Protein AF-0000000075268895 (afdb_homodimer)

Radius of gyration: 18.21 Å; Cα contacts (8 Å, |Δi|>4): 602; chains: 2; bounding box: 39×78×35 Å

Foldseek 3Di:
DPPVVFDKWKFADPVRQKIKIFTHAFPDWDFAQDPVQCVLVVHRTFTKTKHFLVRMDMDHPPPQKDWDWACLVRDPVSFIKIWIAGNPPGHTAWIAGCVVPRRMIIGRCVRIQPPPHPD/DPPVVFDKWKFADPVRQKIKIFGHAFPDWDFAQDPVQCVLVVHRTFTKTKHFLVRMDMDHPPPQKDWDWACLVRDPVSFIKIWIAGNVPGHTAWIAGCVVPRRMIIGRCVRIQPPPHPD

Sequence (238 aa):
MASNTTTQYHGACICKSIHITLQGEPVKAVACHCLDCQKSAGGPYQTCAMYETKNLTVDDPSNNLKKYVFPKESALSGYEKHKFFCGVCGTHLYNQPMKHNGEKSVIKTGFLDSADGPGMASNTTTQYHGACICKSIHITLQGEPVKAVACHCLDCQKSAGGPYQTCAMYETKNLTVDDPSNNLKKYVFPKESALSGYEKHKFFCGVCGTHLYNQPMKHNGEKSVIKTGFLDSADGPG

pLDDT: mean 87.11, std 15.82, range [27.47, 98.5]

Secondary structure (DSSP, 8-state):
-------EEEEE-TTSS-EEEEES--SEEEEE-SHHHHHHHTSS-EEEEEEEGGGEEEE-TT--EEEEEE-TTT-TTSS-EEEEEETTT--EEEEEEGGGTT-EEEEEGGGB--TTS--/-------EEEEE-TTSS-EEEEES--SEEEEE-SHHHHHHHTSS-EEEEEEEGGGEEEE-TT--EEEEEE-TTT-TTSS-EEEEEETTT--EEEEEEGGGTT-EEEEEGGGB--TTS--

Structure (mmCIF, N/CA/C/O backbone):
data_AF-0000000075268895-model_v1
#
loop_
_entity.id
_entity.type
_entity.pdbx_description
1 polymer 'CENP-V/GFA domain-containing protein'
#
loop_
_atom_site.group_PDB
_atom_site.id
_atom_site.type_symbol
_atom_site.label_atom_id
_atom_site.label_alt_id
_atom_site.label_comp_id
_atom_site.label_asym_id
_atom_site.label_entity_id
_atom_site.label_seq_id
_atom_site.pdbx_PDB_ins_code
_atom_site.Cartn_x
_atom_site.Cartn_y
_atom_site.Cartn_z
_atom_site.occupancy
_atom_site.B_iso_or_equiv
_atom_site.auth_seq_id
_atom_site.auth_comp_id
_atom_site.auth_asym_id
_atom_site.auth_atom_id
_atom_site.pdbx_PDB_model_num
ATOM 1 N N . MET A 1 1 ? -9.312 -42.562 -1.328 1 37.72 1 MET A N 1
ATOM 2 C CA . MET A 1 1 ? -8.773 -41.562 -2.236 1 37.72 1 MET A CA 1
ATOM 3 C C . MET A 1 1 ? -8.141 -40.406 -1.458 1 37.72 1 MET A C 1
ATOM 5 O O . MET A 1 1 ? -8.781 -39.844 -0.581 1 37.72 1 MET A O 1
ATOM 9 N N . ALA A 1 2 ? -6.965 -40.531 -0.936 1 41.91 2 ALA A N 1
ATOM 10 C CA . ALA A 1 2 ? -6.344 -39.469 -0.149 1 41.91 2 ALA A CA 1
ATOM 11 C C . ALA A 1 2 ? -6.656 -38.094 -0.735 1 41.91 2 ALA A C 1
ATOM 13 O O . ALA A 1 2 ? -6.426 -37.844 -1.922 1 41.91 2 ALA A O 1
ATOM 14 N N . SER A 1 3 ? -7.703 -37.406 -0.517 1 43.44 3 SER A N 1
ATOM 15 C CA . SER A 1 3 ? -8.031 -36.062 -0.953 1 43.44 3 SER A CA 1
ATOM 16 C C . SER A 1 3 ? -6.801 -35.156 -0.922 1 43.44 3 SER A C 1
ATOM 18 O O . SER A 1 3 ? -6.227 -34.906 0.142 1 43.44 3 SER A O 1
ATOM 20 N N . ASN A 1 4 ? -5.766 -35.344 -1.68 1 45.41 4 ASN A N 1
ATOM 21 C CA . ASN A 1 4 ? -4.523 -34.594 -1.801 1 45.41 4 ASN A CA 1
ATOM 22 C C . ASN A 1 4 ? -4.746 -33.094 -1.569 1 45.41 4 ASN A C 1
ATOM 24 O O . ASN A 1 4 ? -5.059 -32.375 -2.506 1 45.41 4 ASN A O 1
ATOM 28 N N . THR A 1 5 ? -5.531 -32.594 -0.531 1 55.84 5 THR A N 1
ATOM 29 C CA . THR A 1 5 ? -6.039 -31.297 -0.136 1 55.84 5 THR A CA 1
ATOM 30 C C . THR A 1 5 ? -4.938 -30.25 -0.199 1 55.84 5 THR A C 1
ATOM 32 O O . THR A 1 5 ? -4.074 -30.188 0.682 1 55.84 5 THR A O 1
ATOM 35 N N . THR A 1 6 ? -4.449 -29.953 -1.42 1 71.94 6 THR A N 1
ATOM 36 C CA . THR A 1 6 ? -3.404 -28.953 -1.544 1 71.94 6 THR A CA 1
ATOM 37 C C . THR A 1 6 ? -3.775 -27.688 -0.761 1 71.94 6 THR A C 1
ATOM 39 O O . THR A 1 6 ? -4.918 -27.234 -0.813 1 71.94 6 THR A O 1
ATOM 42 N N . THR A 1 7 ? -3.045 -27.359 0.287 1 85.81 7 THR A N 1
ATOM 43 C CA . THR A 1 7 ? -3.213 -26.172 1.122 1 85.81 7 THR A CA 1
ATOM 44 C C . THR A 1 7 ? -3.525 -24.953 0.266 1 85.81 7 THR A C 1
ATOM 46 O O . THR A 1 7 ? -2.922 -24.75 -0.79 1 85.81 7 THR A O 1
ATOM 49 N N . GLN A 1 8 ? -4.707 -24.391 0.507 1 91.12 8 GLN A N 1
ATOM 50 C CA . GLN A 1 8 ? -5.082 -23.156 -0.172 1 91.12 8 GLN A CA 1
ATOM 51 C C . GLN A 1 8 ? -5.086 -21.969 0.795 1 91.12 8 GLN A C 1
ATOM 53 O O . GLN A 1 8 ? -5.473 -22.125 1.956 1 91.12 8 GLN A O 1
ATOM 58 N N . TYR A 1 9 ? -4.59 -20.859 0.366 1 91.12 9 TYR A N 1
ATOM 59 C CA . TYR A 1 9 ? -4.664 -19.594 1.101 1 91.12 9 TYR A CA 1
ATOM 60 C C . TYR A 1 9 ? -5.539 -18.594 0.366 1 91.12 9 TYR A C 1
ATOM 62 O O . TYR A 1 9 ? -5.578 -18.578 -0.867 1 91.12 9 TYR A O 1
ATOM 70 N N . HIS A 1 10 ? -6.254 -17.859 1.154 1 93.5 10 HIS A N 1
ATOM 71 C CA . HIS A 1 10 ? -7.152 -16.844 0.604 1 93.5 10 HIS A CA 1
ATOM 72 C C . HIS A 1 10 ? -6.852 -15.469 1.187 1 93.5 10 HIS A C 1
ATOM 74 O O . HIS A 1 10 ? -6.402 -15.359 2.33 1 93.5 10 HIS A O 1
ATOM 80 N N . GLY A 1 11 ? -7.066 -14.516 0.347 1 92.25 11 GLY A N 1
ATOM 81 C CA . GLY A 1 11 ? -6.969 -13.133 0.783 1 92.25 11 GLY A CA 1
ATOM 82 C C . GLY A 1 11 ? -7.801 -12.18 -0.06 1 92.25 11 GLY A C 1
ATOM 83 O O . GLY A 1 11 ? -8.312 -12.562 -1.113 1 92.25 11 GLY A O 1
ATOM 84 N N . ALA A 1 12 ? -8.016 -11.008 0.495 1 92.62 12 ALA A N 1
ATOM 85 C CA . ALA A 1 12 ? -8.75 -9.961 -0.219 1 92.62 12 ALA A CA 1
ATOM 86 C C . ALA A 1 12 ? -8.188 -8.578 0.098 1 92.62 12 ALA A C 1
ATOM 88 O O . ALA A 1 12 ? -7.617 -8.367 1.171 1 92.62 12 ALA A O 1
ATOM 89 N N . CYS A 1 13 ? -8.367 -7.719 -0.935 1 93.31 13 CYS A N 1
ATOM 90 C CA . CYS A 1 13 ? -8.023 -6.332 -0.645 1 93.31 13 CYS A CA 1
ATOM 91 C C . CYS A 1 13 ? -8.953 -5.746 0.411 1 93.31 13 CYS A C 1
ATOM 93 O O . CYS A 1 13 ? -9.945 -6.371 0.785 1 93.31 13 CYS A O 1
ATOM 95 N N . ILE A 1 14 ? -8.688 -4.621 0.899 1 90.62 14 ILE A N 1
ATOM 96 C CA . ILE A 1 14 ? -9.391 -4.07 2.055 1 90.62 14 ILE A CA 1
ATOM 97 C C . ILE A 1 14 ? -10.836 -3.766 1.683 1 90.62 14 ILE A C 1
ATOM 99 O O . ILE A 1 14 ? -11.742 -3.898 2.514 1 90.62 14 ILE A O 1
ATOM 103 N N . CYS A 1 15 ? -11.094 -3.365 0.482 1 93.56 15 CYS A N 1
ATOM 104 C CA . CYS A 1 15 ? -12.469 -3.064 0.079 1 93.56 15 CYS A CA 1
ATOM 105 C C . CYS A 1 15 ? -13.195 -4.328 -0.352 1 93.56 15 CYS A C 1
ATOM 107 O O . CYS A 1 15 ? -14.398 -4.297 -0.615 1 93.56 15 CYS A O 1
ATOM 109 N N . LYS A 1 16 ? -12.438 -5.375 -0.501 1 93.81 16 LYS A N 1
ATOM 110 C CA . LYS A 1 16 ? -12.977 -6.707 -0.755 1 93.81 16 LYS A CA 1
ATOM 111 C C . LYS A 1 16 ? -13.5 -6.828 -2.184 1 93.81 16 LYS A C 1
ATOM 113 O O . LYS A 1 16 ? -14.266 -7.742 -2.494 1 93.81 16 LYS A O 1
ATOM 118 N N . SER A 1 17 ? -13.125 -5.938 -3.035 1 96.56 17 SER A N 1
ATOM 119 C CA . SER A 1 17 ? -13.562 -6.047 -4.426 1 96.56 17 SER A CA 1
ATOM 120 C C . SER A 1 17 ? -12.719 -7.062 -5.188 1 96.56 17 SER A C 1
ATOM 122 O O . SER A 1 17 ? -13.133 -7.555 -6.242 1 96.56 17 SER A O 1
ATOM 124 N N . ILE A 1 18 ? -11.523 -7.332 -4.75 1 96.69 18 ILE A N 1
ATOM 125 C CA . ILE A 1 18 ? -10.633 -8.297 -5.391 1 96.69 18 ILE A CA 1
ATOM 126 C C . ILE A 1 18 ? -10.25 -9.383 -4.391 1 96.69 18 ILE A C 1
ATOM 128 O O . ILE A 1 18 ? -9.914 -9.094 -3.242 1 96.69 18 ILE A O 1
ATOM 132 N N . HIS A 1 19 ? -10.32 -10.617 -4.809 1 96.44 19 HIS A N 1
ATOM 133 C CA . HIS A 1 19 ? -9.945 -11.773 -4.008 1 96.44 19 HIS A CA 1
ATOM 134 C C . HIS A 1 19 ? -8.836 -12.57 -4.68 1 96.44 19 HIS A C 1
ATOM 136 O O . HIS A 1 19 ? -8.828 -12.727 -5.906 1 96.44 19 HIS A O 1
ATOM 142 N N . ILE A 1 20 ? -7.953 -13.094 -3.877 1 96.12 20 ILE A N 1
ATOM 143 C CA . ILE A 1 20 ? -6.836 -13.906 -4.348 1 96.12 20 ILE A CA 1
ATOM 144 C C . ILE A 1 20 ? -6.895 -15.289 -3.703 1 96.12 20 ILE A C 1
ATOM 146 O O . ILE A 1 20 ? -7.16 -15.414 -2.506 1 96.12 20 ILE A O 1
ATOM 150 N N . THR A 1 21 ? -6.664 -16.234 -4.48 1 95.88 21 THR A N 1
ATOM 151 C CA . THR A 1 21 ? -6.504 -17.609 -4.012 1 95.88 21 THR A CA 1
ATOM 152 C C . THR A 1 21 ? -5.141 -18.156 -4.414 1 95.88 21 THR A C 1
ATOM 154 O O . THR A 1 21 ? -4.723 -18.016 -5.566 1 95.88 21 THR A O 1
ATOM 157 N N . LEU A 1 22 ? -4.422 -18.688 -3.439 1 94.88 22 LEU A N 1
ATOM 158 C CA . LEU A 1 22 ? -3.115 -19.297 -3.658 1 94.88 22 LEU A CA 1
ATOM 159 C C . LEU A 1 22 ? -3.17 -20.812 -3.416 1 94.88 22 LEU A C 1
ATOM 161 O O . LEU A 1 22 ? -3.658 -21.25 -2.375 1 94.88 22 LEU A O 1
ATOM 165 N N . GLN A 1 23 ? -2.637 -21.453 -4.426 1 94.62 23 GLN A N 1
ATOM 166 C CA . GLN A 1 23 ? -2.627 -22.906 -4.309 1 94.62 23 GLN A CA 1
ATOM 167 C C . GLN A 1 23 ? -1.244 -23.422 -3.912 1 94.62 23 GLN A C 1
ATOM 169 O O . GLN A 1 23 ? -0.242 -23.062 -4.535 1 94.62 23 GLN A O 1
ATOM 174 N N . GLY A 1 24 ? -1.217 -24.281 -2.889 1 91.81 24 GLY A N 1
ATOM 175 C CA . GLY A 1 24 ? 0.023 -24.922 -2.494 1 91.81 24 GLY A CA 1
ATOM 176 C C . GLY A 1 24 ? 0.942 -24.031 -1.695 1 91.81 24 GLY A C 1
ATOM 177 O O . GLY A 1 24 ? 0.512 -22.984 -1.186 1 91.81 24 GLY A O 1
ATOM 178 N N . GLU A 1 25 ? 2.221 -24.453 -1.487 1 90.62 25 GLU A N 1
ATOM 179 C CA . GLU A 1 25 ? 3.227 -23.719 -0.721 1 90.62 25 GLU A CA 1
ATOM 180 C C . GLU A 1 25 ? 4.023 -22.781 -1.616 1 90.62 25 GLU A C 1
ATOM 182 O O . GLU A 1 25 ? 4.184 -23.031 -2.812 1 90.62 25 GLU A O 1
ATOM 187 N N . PRO A 1 26 ? 4.414 -21.734 -0.972 1 92.75 26 PRO A N 1
ATOM 188 C CA . PRO A 1 26 ? 5.25 -20.828 -1.767 1 92.75 26 PRO A CA 1
ATOM 189 C C . PRO A 1 26 ? 6.602 -21.453 -2.131 1 92.75 26 PRO A C 1
ATOM 191 O O . PRO A 1 26 ? 7.066 -22.375 -1.458 1 92.75 26 PRO A O 1
ATOM 194 N N . VAL A 1 27 ? 7.133 -20.891 -3.225 1 91.75 27 VAL A N 1
ATOM 195 C CA . VAL A 1 27 ? 8.508 -21.203 -3.602 1 91.75 27 VAL A CA 1
ATOM 196 C C . VAL A 1 27 ? 9.461 -20.719 -2.521 1 91.75 27 VAL A C 1
ATOM 198 O O . VAL A 1 27 ? 10.422 -21.406 -2.174 1 91.75 27 VAL A O 1
ATOM 201 N N . LYS A 1 28 ? 9.172 -19.547 -2.055 1 91.5 28 LYS A N 1
ATOM 202 C CA . LYS A 1 28 ? 9.945 -18.938 -0.985 1 91.5 28 LYS A CA 1
ATOM 203 C C . LYS A 1 28 ? 9.141 -17.828 -0.294 1 91.5 28 LYS A C 1
ATOM 205 O O . LYS A 1 28 ? 8.211 -17.281 -0.876 1 91.5 28 LYS A O 1
ATOM 210 N N . ALA A 1 29 ? 9.523 -17.609 0.958 1 90.69 29 ALA A N 1
ATOM 211 C CA . ALA A 1 29 ? 8.992 -16.484 1.734 1 90.69 29 ALA A CA 1
ATOM 212 C C . ALA A 1 29 ? 10.102 -15.555 2.191 1 90.69 29 ALA A C 1
ATOM 214 O O . ALA A 1 29 ? 11.18 -16 2.596 1 90.69 29 ALA A O 1
ATOM 215 N N . VAL A 1 30 ? 9.844 -14.266 2.047 1 89.12 30 VAL A N 1
ATOM 216 C CA . VAL A 1 30 ? 10.898 -13.305 2.352 1 89.12 30 VAL A CA 1
ATOM 217 C C . VAL A 1 30 ? 10.297 -12.07 3.023 1 89.12 30 VAL A C 1
ATOM 219 O O . VAL A 1 30 ? 9.148 -11.711 2.76 1 89.12 30 VAL A O 1
ATOM 222 N N . ALA A 1 31 ? 11.055 -11.453 3.961 1 89 31 ALA A N 1
ATOM 223 C CA . ALA A 1 31 ? 10.836 -10.062 4.359 1 89 31 ALA A CA 1
ATOM 224 C C . ALA A 1 31 ? 11.656 -9.109 3.488 1 89 31 ALA A C 1
ATOM 226 O O . ALA A 1 31 ? 12.875 -9.008 3.646 1 89 31 ALA A O 1
ATOM 227 N N . CYS A 1 32 ? 11 -8.523 2.568 1 86.75 32 CYS A N 1
ATOM 228 C CA . CYS A 1 32 ? 11.711 -7.711 1.583 1 86.75 32 CYS A CA 1
ATOM 229 C C . CYS A 1 32 ? 11.922 -6.289 2.096 1 86.75 32 CYS A C 1
ATOM 231 O O . CYS A 1 32 ? 10.961 -5.602 2.441 1 86.75 32 CYS A O 1
ATOM 233 N N . HIS A 1 33 ? 13.125 -5.746 2.092 1 85.44 33 HIS A N 1
ATOM 234 C CA . HIS A 1 33 ? 13.461 -4.461 2.697 1 85.44 33 HIS A CA 1
ATOM 235 C C . HIS A 1 33 ? 13.875 -3.443 1.64 1 85.44 33 HIS A C 1
ATOM 237 O O . HIS A 1 33 ? 14.383 -2.369 1.971 1 85.44 33 HIS A O 1
ATOM 243 N N . CYS A 1 34 ? 13.688 -3.797 0.425 1 83.06 34 CYS A N 1
ATOM 244 C CA . CYS A 1 34 ? 14.094 -2.838 -0.594 1 83.06 34 CYS A CA 1
ATOM 245 C C . CYS A 1 34 ? 13.242 -1.576 -0.529 1 83.06 34 CYS A C 1
ATOM 247 O O . CYS A 1 34 ? 12.18 -1.573 0.088 1 83.06 34 CYS A O 1
ATOM 249 N N . LEU A 1 35 ? 13.648 -0.49 -1.155 1 77.75 35 LEU A N 1
ATOM 250 C CA . LEU A 1 35 ? 13.008 0.819 -1.051 1 77.75 35 LEU A CA 1
ATOM 251 C C . LEU A 1 35 ? 11.586 0.776 -1.595 1 77.75 35 LEU A C 1
ATOM 253 O O . LEU A 1 35 ? 10.672 1.372 -1.012 1 77.75 35 LEU A O 1
ATOM 257 N N . ASP A 1 36 ? 11.359 0.176 -2.668 1 80.69 36 ASP A N 1
ATOM 258 C CA . ASP A 1 36 ? 10.023 0.173 -3.248 1 80.69 36 ASP A CA 1
ATOM 259 C C . ASP A 1 36 ? 9.039 -0.568 -2.348 1 80.69 36 ASP A C 1
ATOM 261 O O . ASP A 1 36 ? 7.875 -0.171 -2.23 1 80.69 36 ASP A O 1
ATOM 265 N N . CYS A 1 37 ? 9.492 -1.673 -1.7 1 85.94 37 CYS A N 1
ATOM 266 C CA . CYS A 1 37 ? 8.633 -2.377 -0.757 1 85.94 37 CYS A CA 1
ATOM 267 C C . CYS A 1 37 ? 8.359 -1.521 0.472 1 85.94 37 CYS A C 1
ATOM 269 O O . CYS A 1 37 ? 7.246 -1.536 1.008 1 85.94 37 CYS A O 1
ATOM 271 N N . GLN A 1 38 ? 9.359 -0.805 0.9 1 83.69 38 GLN A N 1
ATOM 272 C CA . GLN A 1 38 ? 9.148 0.095 2.029 1 83.69 38 GLN A CA 1
ATOM 273 C C . GLN A 1 38 ? 8.117 1.17 1.695 1 83.69 38 GLN A C 1
ATOM 275 O O . GLN A 1 38 ? 7.203 1.424 2.479 1 83.69 38 GLN A O 1
ATOM 280 N N . LYS A 1 39 ? 8.273 1.705 0.549 1 82.75 39 LYS A N 1
ATOM 281 C CA . LYS A 1 39 ? 7.367 2.77 0.133 1 82.75 39 LYS A CA 1
ATOM 282 C C . LYS A 1 39 ? 5.953 2.234 -0.071 1 82.75 39 LYS A C 1
ATOM 284 O O . LYS A 1 39 ? 4.977 2.869 0.339 1 82.75 39 LYS A O 1
ATOM 289 N N . SER A 1 40 ? 5.852 1.084 -0.65 1 84.81 40 SER A N 1
ATOM 290 C CA . SER A 1 40 ? 4.543 0.49 -0.898 1 84.81 40 SER A CA 1
ATOM 291 C C . SER A 1 40 ? 3.873 0.064 0.404 1 84.81 40 SER A C 1
ATOM 293 O O . SER A 1 40 ? 2.65 0.159 0.54 1 84.81 40 SER A O 1
ATOM 295 N N . ALA A 1 41 ? 4.652 -0.373 1.316 1 82.62 41 ALA A N 1
ATOM 296 C CA . ALA A 1 41 ? 4.133 -0.894 2.578 1 82.62 41 ALA A CA 1
ATOM 297 C C . ALA A 1 41 ? 3.805 0.24 3.547 1 82.62 41 ALA A C 1
ATOM 299 O O . ALA A 1 41 ? 2.975 0.079 4.445 1 82.62 41 ALA A O 1
ATOM 300 N N . GLY A 1 42 ? 4.441 1.369 3.342 1 84.44 42 GLY A N 1
ATOM 301 C CA . GLY A 1 42 ? 4.406 2.369 4.395 1 84.44 42 GLY A CA 1
ATOM 302 C C . GLY A 1 42 ? 5.098 1.917 5.668 1 84.44 42 GLY A C 1
ATOM 303 O O . GLY A 1 42 ? 4.645 2.236 6.77 1 84.44 42 GLY A O 1
ATOM 304 N N . GLY A 1 43 ? 6.105 1.141 5.582 1 83.81 43 GLY A N 1
ATOM 305 C CA . GLY A 1 43 ? 6.828 0.546 6.695 1 83.81 43 GLY A CA 1
ATOM 306 C C . GLY A 1 43 ? 8.211 0.055 6.316 1 83.81 43 GLY A C 1
ATOM 307 O O . GLY A 1 43 ? 8.672 0.293 5.199 1 83.81 43 GLY A O 1
ATOM 308 N N . PRO A 1 44 ? 8.852 -0.594 7.301 1 82.38 44 PRO A N 1
ATOM 309 C CA . PRO A 1 44 ? 10.266 -0.934 7.094 1 82.38 44 PRO A CA 1
ATOM 310 C C . PRO A 1 44 ? 10.453 -2.082 6.105 1 82.38 44 PRO A C 1
ATOM 312 O O . PRO A 1 44 ? 11.555 -2.283 5.59 1 82.38 44 PRO A O 1
ATOM 315 N N . TYR A 1 45 ? 9.469 -2.863 5.91 1 85.12 45 TYR A N 1
ATOM 316 C CA . TYR A 1 45 ? 9.562 -3.982 4.98 1 85.12 45 TYR A CA 1
ATOM 317 C C . TYR A 1 45 ? 8.188 -4.539 4.656 1 85.12 45 TYR A C 1
ATOM 319 O O . TYR A 1 45 ? 7.188 -4.129 5.254 1 85.12 45 TYR A O 1
ATOM 327 N N . GLN A 1 46 ? 8.094 -5.336 3.662 1 88.5 46 GLN A N 1
ATOM 328 C CA . GLN A 1 46 ? 6.914 -6.137 3.35 1 88.5 46 GLN A CA 1
ATOM 329 C C . GLN A 1 46 ? 7.195 -7.625 3.543 1 88.5 46 GLN A C 1
ATOM 331 O O . GLN A 1 46 ? 8.328 -8.07 3.377 1 88.5 46 GLN A O 1
ATOM 336 N N . THR A 1 47 ? 6.199 -8.312 3.992 1 90 47 THR A N 1
ATOM 337 C CA . THR A 1 47 ? 6.266 -9.773 3.998 1 90 47 THR A CA 1
ATOM 338 C C . THR A 1 47 ? 5.715 -10.344 2.695 1 90 47 THR A C 1
ATOM 340 O O . THR A 1 47 ? 4.578 -10.055 2.316 1 90 47 THR A O 1
ATOM 343 N N . CYS A 1 48 ? 6.539 -11.133 2.062 1 92.5 48 CYS A N 1
ATOM 344 C CA . CYS A 1 48 ? 6.203 -11.594 0.723 1 92.5 48 CYS A CA 1
ATOM 345 C C . CYS A 1 48 ? 6.387 -13.102 0.603 1 92.5 48 CYS A C 1
ATOM 347 O O . CYS A 1 48 ? 7.215 -13.688 1.303 1 92.5 48 CYS A O 1
ATOM 349 N N . ALA A 1 49 ? 5.625 -13.695 -0.217 1 93.75 49 ALA A N 1
ATOM 350 C CA . ALA A 1 49 ? 5.75 -15.102 -0.598 1 93.75 49 ALA A CA 1
ATOM 351 C C . ALA A 1 49 ? 5.73 -15.266 -2.115 1 93.75 49 ALA A C 1
ATOM 353 O O . ALA A 1 49 ? 4.855 -14.719 -2.793 1 93.75 49 ALA A O 1
ATOM 354 N N . MET A 1 50 ? 6.691 -15.977 -2.609 1 95.25 50 MET A N 1
ATOM 355 C CA . MET A 1 50 ? 6.773 -16.188 -4.051 1 95.25 50 MET A CA 1
ATOM 356 C C . MET A 1 50 ? 6.059 -17.469 -4.457 1 95.25 50 MET A C 1
ATOM 358 O O . MET A 1 50 ? 6.277 -18.531 -3.852 1 95.25 50 MET A O 1
ATOM 362 N N . TYR A 1 51 ? 5.219 -17.359 -5.41 1 96.31 51 TYR A N 1
ATOM 363 C CA . TYR A 1 51 ? 4.492 -18.484 -5.988 1 96.31 51 TYR A CA 1
ATOM 364 C C . TYR A 1 51 ? 4.77 -18.594 -7.48 1 96.31 51 TYR A C 1
ATOM 366 O O . TYR A 1 51 ? 5.152 -17.625 -8.125 1 96.31 51 TYR A O 1
ATOM 374 N N . GLU A 1 52 ? 4.637 -19.844 -7.953 1 97.12 52 GLU A N 1
ATOM 375 C CA . GLU A 1 52 ? 4.402 -19.938 -9.391 1 97.12 52 GLU A CA 1
ATOM 376 C C . GLU A 1 52 ? 3.113 -19.219 -9.789 1 97.12 52 GLU A C 1
ATOM 378 O O . GLU A 1 52 ? 2.074 -19.391 -9.148 1 97.12 52 GLU A O 1
ATOM 383 N N . THR A 1 53 ? 3.23 -18.375 -10.836 1 97.62 53 THR A N 1
ATOM 384 C CA . THR A 1 53 ? 2.078 -17.562 -11.234 1 97.62 53 THR A CA 1
ATOM 385 C C . THR A 1 53 ? 0.871 -18.453 -11.516 1 97.62 53 THR A C 1
ATOM 387 O O . THR A 1 53 ? -0.268 -18.078 -11.242 1 97.62 53 THR A O 1
ATOM 390 N N . LYS A 1 54 ? 1.062 -19.609 -12 1 97.06 54 LYS A N 1
ATOM 391 C CA . LYS A 1 54 ? -0.023 -20.547 -12.312 1 97.06 54 LYS A CA 1
ATOM 392 C C . LYS A 1 54 ? -0.786 -20.938 -11.055 1 97.06 54 LYS A C 1
ATOM 394 O O . LYS A 1 54 ? -1.895 -21.469 -11.133 1 97.06 54 LYS A O 1
ATOM 399 N N . ASN A 1 55 ? -0.194 -20.781 -9.867 1 96.44 55 ASN A N 1
ATOM 400 C CA . ASN A 1 55 ? -0.81 -21.172 -8.602 1 96.44 55 ASN A CA 1
ATOM 401 C C . ASN A 1 55 ? -1.559 -20 -7.965 1 96.44 55 ASN A C 1
ATOM 403 O O . ASN A 1 55 ? -2.055 -20.109 -6.844 1 96.44 55 ASN A O 1
ATOM 407 N N . LEU A 1 56 ? -1.616 -18.891 -8.633 1 96.62 56 LEU A N 1
ATOM 408 C CA . LEU A 1 56 ? -2.338 -17.703 -8.195 1 96.62 56 LEU A CA 1
ATOM 409 C C . LEU A 1 56 ? -3.604 -17.5 -9.023 1 96.62 56 LEU A C 1
ATOM 411 O O . LEU A 1 56 ? -3.551 -17.5 -10.258 1 96.62 56 LEU A O 1
ATOM 415 N N . THR A 1 57 ? -4.711 -17.359 -8.352 1 97.31 57 THR A N 1
ATOM 416 C CA . THR A 1 57 ? -5.965 -17 -9 1 97.31 57 THR A CA 1
ATOM 417 C C . THR A 1 57 ? -6.48 -15.664 -8.453 1 97.31 57 THR A C 1
ATOM 419 O O . THR A 1 57 ? -6.559 -15.477 -7.238 1 97.31 57 THR A O 1
ATOM 422 N N . VAL A 1 58 ? -6.789 -14.812 -9.367 1 97.62 58 VAL A N 1
ATOM 423 C CA . VAL A 1 58 ? -7.344 -13.508 -9.016 1 97.62 58 VAL A CA 1
ATOM 424 C C . VAL A 1 58 ? -8.82 -13.453 -9.398 1 97.62 58 VAL A C 1
ATOM 426 O O . VAL A 1 58 ? -9.18 -13.703 -10.547 1 97.62 58 VAL A O 1
ATOM 429 N N . ASP A 1 59 ? -9.672 -13.266 -8.43 1 98 59 ASP A N 1
ATOM 430 C CA . ASP A 1 59 ? -11.094 -13.016 -8.641 1 98 59 ASP A CA 1
ATOM 431 C C . ASP A 1 59 ? -11.406 -11.523 -8.562 1 98 59 ASP A C 1
ATOM 433 O O . ASP A 1 59 ? -11.414 -10.945 -7.477 1 98 59 ASP A O 1
ATOM 437 N N . ASP A 1 60 ? -11.641 -10.938 -9.656 1 98.19 60 ASP A N 1
ATOM 438 C CA . ASP A 1 60 ? -11.891 -9.508 -9.805 1 98.19 60 ASP A CA 1
ATOM 439 C C . ASP A 1 60 ? -13.078 -9.25 -10.727 1 98.19 60 ASP A C 1
ATOM 441 O O . ASP A 1 60 ? -12.906 -8.734 -11.836 1 98.19 60 ASP A O 1
ATOM 445 N N . PRO A 1 61 ? -14.227 -9.469 -10.242 1 98 61 PRO A N 1
ATOM 446 C CA . PRO A 1 61 ? -15.406 -9.398 -11.102 1 98 61 PRO A CA 1
ATOM 447 C C . PRO A 1 61 ? -15.664 -7.992 -11.641 1 98 61 PRO A C 1
ATOM 449 O O . PRO A 1 61 ? -16.281 -7.832 -12.695 1 98 61 PRO A O 1
ATOM 452 N N . SER A 1 62 ? -15.234 -6.973 -11.023 1 97.81 62 SER A N 1
ATOM 453 C CA . SER A 1 62 ? -15.516 -5.598 -11.414 1 97.81 62 SER A CA 1
ATOM 454 C C . SER A 1 62 ? -14.328 -4.973 -12.141 1 97.81 62 SER A C 1
ATOM 456 O O . SER A 1 62 ? -14.312 -3.771 -12.406 1 97.81 62 SER A O 1
ATOM 458 N N . ASN A 1 63 ? -13.266 -5.691 -12.391 1 98.12 63 ASN A N 1
ATOM 459 C CA . ASN A 1 63 ? -12.086 -5.238 -13.117 1 98.12 63 ASN A CA 1
ATOM 460 C C . ASN A 1 63 ? -11.43 -4.039 -12.438 1 98.12 63 ASN A C 1
ATOM 462 O O . ASN A 1 63 ? -11.156 -3.025 -13.086 1 98.12 63 ASN A O 1
ATOM 466 N N . ASN A 1 64 ? -11.219 -4.105 -11.203 1 98.38 64 ASN A N 1
ATOM 467 C CA . ASN A 1 64 ? -10.633 -3.029 -10.414 1 98.38 64 ASN A CA 1
ATOM 468 C C . ASN A 1 64 ? -9.117 -3.166 -10.305 1 98.38 64 ASN A C 1
ATOM 470 O O . ASN A 1 64 ? -8.438 -2.256 -9.828 1 98.38 64 ASN A O 1
ATOM 474 N N . LEU A 1 65 ? -8.586 -4.285 -10.742 1 98.5 65 LEU A N 1
ATOM 475 C CA . LEU A 1 65 ? -7.145 -4.52 -10.664 1 98.5 65 LEU A CA 1
ATOM 476 C C . LEU A 1 65 ? -6.391 -3.578 -11.594 1 98.5 65 LEU A C 1
ATOM 478 O O . LEU A 1 65 ? -6.719 -3.471 -12.773 1 98.5 65 LEU A O 1
ATOM 482 N N . LYS A 1 66 ? -5.434 -2.883 -11.055 1 98.38 66 LYS A N 1
ATOM 483 C CA . LYS A 1 66 ? -4.57 -1.989 -11.828 1 98.38 66 LYS A CA 1
ATOM 484 C C . LYS A 1 66 ? -3.127 -2.482 -11.828 1 98.38 66 LYS A C 1
ATOM 486 O O . LYS A 1 66 ? -2.719 -3.219 -10.922 1 98.38 66 LYS A O 1
ATOM 491 N N . LYS A 1 67 ? -2.438 -2.092 -12.828 1 98.12 67 LYS A N 1
ATOM 492 C CA . LYS A 1 67 ? -1.034 -2.461 -12.992 1 98.12 67 LYS A CA 1
ATOM 493 C C . LYS A 1 67 ? -0.144 -1.224 -13.062 1 98.12 67 LYS A C 1
ATOM 495 O O . LYS A 1 67 ? -0.466 -0.258 -13.758 1 98.12 67 LYS A O 1
ATOM 500 N N . TYR A 1 68 ? 0.856 -1.235 -12.32 1 96.88 68 TYR A N 1
ATOM 501 C CA . TYR A 1 68 ? 1.95 -0.276 -12.43 1 96.88 68 TYR A CA 1
ATOM 502 C C . TYR A 1 68 ? 3.25 -0.972 -12.812 1 96.88 68 TYR A C 1
ATOM 504 O O . TYR A 1 68 ? 3.625 -1.98 -12.211 1 96.88 68 TYR A O 1
ATOM 512 N N . VAL A 1 69 ? 3.861 -0.416 -13.781 1 96.75 69 VAL A N 1
ATOM 513 C CA . VAL A 1 69 ? 5.141 -0.969 -14.219 1 96.75 69 VAL A CA 1
ATOM 514 C C . VAL A 1 69 ? 6.285 -0.216 -13.539 1 96.75 69 VAL A C 1
ATOM 516 O O . VAL A 1 69 ? 6.547 0.946 -13.859 1 96.75 69 VAL A O 1
ATOM 519 N N . PHE A 1 70 ? 6.922 -0.838 -12.602 1 93.44 70 PHE A N 1
ATOM 520 C CA . PHE A 1 70 ? 8.148 -0.32 -12.016 1 93.44 70 PHE A CA 1
ATOM 521 C C . PHE A 1 70 ? 9.328 -0.497 -12.961 1 93.44 70 PHE A C 1
ATOM 523 O O . PHE A 1 70 ? 9.719 -1.624 -13.273 1 93.44 70 PHE A O 1
ATOM 530 N N . PRO A 1 71 ? 9.906 0.562 -13.352 1 93.25 71 PRO A N 1
ATOM 531 C CA . PRO A 1 71 ? 10.844 0.488 -14.477 1 93.25 71 PRO A CA 1
ATOM 532 C C . PRO A 1 71 ? 12.148 -0.206 -14.102 1 93.25 71 PRO A C 1
ATOM 534 O O . PRO A 1 71 ? 12.578 -0.142 -12.945 1 93.25 71 PRO A O 1
ATOM 537 N N . LYS A 1 72 ? 12.742 -0.791 -15.102 1 91.88 72 LYS A N 1
ATOM 538 C CA . LYS A 1 72 ? 13.969 -1.564 -14.922 1 91.88 72 LYS A CA 1
ATOM 539 C C . LYS A 1 72 ? 15.078 -0.702 -14.336 1 91.88 72 LYS A C 1
ATOM 541 O O . LYS A 1 72 ? 15.914 -1.188 -13.562 1 91.88 72 LYS A O 1
ATOM 546 N N . GLU A 1 73 ? 15.125 0.565 -14.695 1 90.75 73 GLU A N 1
ATOM 547 C CA . GLU A 1 73 ? 16.172 1.464 -14.234 1 90.75 73 GLU A CA 1
ATOM 548 C C . GLU A 1 73 ? 16.109 1.667 -12.727 1 90.75 73 GLU A C 1
ATOM 550 O O . GLU A 1 73 ? 17.109 1.983 -12.094 1 90.75 73 GLU A O 1
ATOM 555 N N . SER A 1 74 ? 14.938 1.507 -12.156 1 86.75 74 SER A N 1
ATOM 556 C CA . SER A 1 74 ? 14.734 1.729 -10.727 1 86.75 74 SER A CA 1
ATOM 557 C C . SER A 1 74 ? 14.789 0.418 -9.953 1 86.75 74 SER A C 1
ATOM 559 O O . SER A 1 74 ? 14.898 0.423 -8.727 1 86.75 74 SER A O 1
ATOM 561 N N . ALA A 1 75 ? 14.711 -0.696 -10.664 1 84.69 75 ALA A N 1
ATOM 562 C CA . ALA A 1 75 ? 14.688 -2.01 -10.023 1 84.69 75 ALA A CA 1
ATOM 563 C C . ALA A 1 75 ? 16.094 -2.545 -9.805 1 84.69 75 ALA A C 1
ATOM 565 O O . ALA A 1 75 ? 16.906 -2.559 -10.734 1 84.69 75 ALA A O 1
ATOM 566 N N . LEU A 1 76 ? 16.391 -3.062 -8.617 1 82.44 76 LEU A N 1
ATOM 567 C CA . LEU A 1 76 ? 17.703 -3.615 -8.289 1 82.44 76 LEU A CA 1
ATOM 568 C C . LEU A 1 76 ? 18.031 -4.809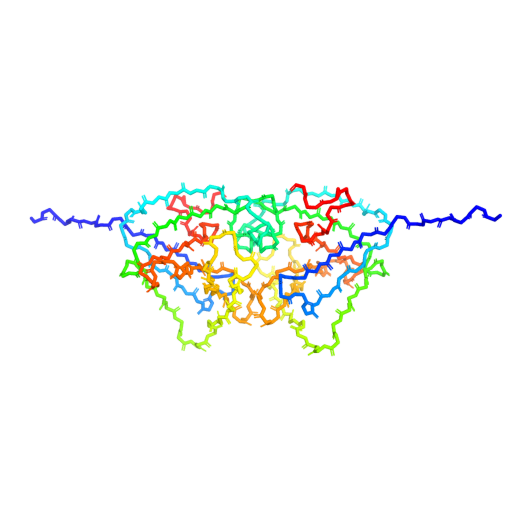 -9.18 1 82.44 76 LEU A C 1
ATOM 570 O O . LEU A 1 76 ? 19.188 -5.035 -9.531 1 82.44 76 LEU A O 1
ATOM 574 N N . SER A 1 77 ? 17.062 -5.512 -9.602 1 82.94 77 SER A N 1
ATOM 575 C CA . SER A 1 77 ? 17.234 -6.73 -10.383 1 82.94 77 SER A CA 1
ATOM 576 C C . SER A 1 77 ? 17.641 -6.414 -11.82 1 82.94 77 SER A C 1
ATOM 578 O O . SER A 1 77 ? 18.109 -7.293 -12.547 1 82.94 77 SER A O 1
ATOM 580 N N . GLY A 1 78 ? 17.406 -5.172 -12.219 1 90.44 78 GLY A N 1
ATOM 581 C CA . GLY A 1 78 ? 17.656 -4.805 -13.609 1 90.44 78 GLY A CA 1
ATOM 582 C C . GLY A 1 78 ? 16.516 -5.172 -14.539 1 90.44 78 GLY A C 1
ATOM 583 O O . GLY A 1 78 ? 16.625 -5.02 -15.758 1 90.44 78 GLY A O 1
ATOM 584 N N . TYR A 1 79 ? 15.484 -5.746 -14.055 1 93.5 79 TYR A N 1
ATOM 585 C CA . TYR A 1 79 ? 14.273 -6.059 -14.797 1 93.5 79 TYR A CA 1
ATOM 586 C C . TYR A 1 79 ? 13.078 -5.289 -14.242 1 93.5 79 TYR A C 1
ATOM 588 O O . TYR A 1 79 ? 13.031 -4.973 -13.055 1 93.5 79 TYR A O 1
ATOM 596 N N . GLU A 1 80 ? 12.133 -4.969 -15.164 1 94.62 80 GLU A N 1
ATOM 597 C CA . GLU A 1 80 ? 10.938 -4.293 -14.68 1 94.62 80 GLU A CA 1
ATOM 598 C C . GLU A 1 80 ? 10.109 -5.215 -13.781 1 94.62 80 GLU A C 1
ATOM 600 O O . GLU A 1 80 ? 10.242 -6.438 -13.844 1 94.62 80 GLU A O 1
ATOM 605 N N . LYS A 1 81 ? 9.367 -4.613 -12.961 1 93.75 81 LYS A N 1
ATOM 606 C CA . LYS A 1 81 ? 8.398 -5.289 -12.109 1 93.75 81 LYS A CA 1
ATOM 607 C C . LYS A 1 81 ? 6.98 -4.797 -12.383 1 93.75 81 LYS A C 1
ATOM 609 O O . LYS A 1 81 ? 6.75 -3.592 -12.5 1 93.75 81 LYS A O 1
ATOM 614 N N . HIS A 1 82 ? 6.141 -5.766 -12.703 1 96.75 82 HIS A N 1
ATOM 615 C CA . HIS A 1 82 ? 4.723 -5.422 -12.781 1 96.75 82 HIS A CA 1
ATOM 616 C C . HIS A 1 82 ? 4.062 -5.508 -11.406 1 96.75 82 HIS A C 1
ATOM 618 O O . HIS A 1 82 ? 4.059 -6.57 -10.781 1 96.75 82 HIS A O 1
ATOM 624 N N . LYS A 1 83 ? 3.596 -4.367 -10.969 1 95.69 83 LYS A N 1
ATOM 625 C CA . LYS A 1 83 ? 2.951 -4.289 -9.664 1 95.69 83 LYS A CA 1
ATOM 626 C C . LYS A 1 83 ? 1.436 -4.168 -9.805 1 95.69 83 LYS A C 1
ATOM 628 O O . LYS A 1 83 ? 0.941 -3.336 -10.57 1 95.69 83 LYS A O 1
ATOM 633 N N . PHE A 1 84 ? 0.74 -5.008 -9.102 1 97.06 84 PHE A N 1
ATOM 634 C CA . PHE A 1 84 ? -0.714 -5.055 -9.203 1 97.06 84 PHE A CA 1
ATOM 635 C C . PHE A 1 84 ? -1.362 -4.625 -7.891 1 97.06 84 PHE A C 1
ATOM 637 O O . PHE A 1 84 ? -0.977 -5.098 -6.82 1 97.06 84 PHE A O 1
ATOM 644 N N . PHE A 1 85 ? -2.289 -3.742 -7.992 1 96.5 85 PHE A N 1
ATOM 645 C CA . PHE A 1 85 ? -2.967 -3.201 -6.82 1 96.5 85 PHE A CA 1
ATOM 646 C C . PHE A 1 85 ? -4.434 -2.924 -7.121 1 96.5 85 PHE A C 1
ATOM 648 O O . PHE A 1 85 ? -4.832 -2.859 -8.289 1 96.5 85 PHE A O 1
ATOM 655 N N . CYS A 1 86 ? -5.266 -2.832 -6.129 1 97.62 86 CYS A N 1
ATOM 656 C CA . CYS A 1 86 ? -6.684 -2.523 -6.285 1 97.62 86 CYS A CA 1
ATOM 657 C C . CYS A 1 86 ? -6.887 -1.049 -6.617 1 97.62 86 CYS A C 1
ATOM 659 O O . CYS A 1 86 ? -6.477 -0.174 -5.852 1 97.62 86 CYS A O 1
ATOM 661 N N . GLY A 1 87 ? -7.516 -0.78 -7.688 1 98.12 87 GLY A N 1
ATOM 662 C CA . GLY A 1 87 ? -7.746 0.586 -8.133 1 98.12 87 GLY A CA 1
ATOM 663 C C . GLY A 1 87 ? -8.758 1.325 -7.277 1 98.12 87 GLY A C 1
ATOM 664 O O . GLY A 1 87 ? -8.867 2.551 -7.352 1 98.12 87 GLY A O 1
ATOM 665 N N . VAL A 1 88 ? -9.523 0.638 -6.453 1 97.56 88 VAL A N 1
ATOM 666 C CA . VAL A 1 88 ? -10.562 1.233 -5.621 1 97.56 88 VAL A CA 1
ATOM 667 C C . VAL A 1 88 ? -9.977 1.633 -4.27 1 97.56 88 VAL A C 1
ATOM 669 O O . VAL A 1 88 ? -10.258 2.723 -3.762 1 97.56 88 VAL A O 1
ATOM 672 N N . CYS A 1 89 ? -9.133 0.754 -3.711 1 95.88 89 CYS A N 1
ATOM 673 C CA . CYS A 1 89 ? -8.703 1.009 -2.34 1 95.88 89 CYS A CA 1
ATOM 674 C C . CYS A 1 89 ? -7.184 1.131 -2.258 1 95.88 89 CYS A C 1
ATOM 676 O O . CYS A 1 89 ? -6.637 1.443 -1.199 1 95.88 89 CYS A O 1
ATOM 678 N N . GLY A 1 90 ? -6.484 0.849 -3.262 1 95.12 90 GLY A N 1
ATOM 679 C CA . GLY A 1 90 ? -5.051 1.067 -3.307 1 95.12 90 GLY A CA 1
ATOM 680 C C . GLY A 1 90 ? -4.25 -0.107 -2.773 1 95.12 90 GLY A C 1
ATOM 681 O O . GLY A 1 90 ? -3.018 -0.098 -2.82 1 95.12 90 GLY A O 1
ATOM 682 N N . THR A 1 91 ? -4.867 -1.174 -2.227 1 94 91 THR A N 1
ATOM 683 C CA . THR A 1 91 ? -4.152 -2.301 -1.638 1 94 91 THR A CA 1
ATOM 684 C C . THR A 1 91 ? -3.227 -2.949 -2.664 1 94 91 THR A C 1
ATOM 686 O O . THR A 1 91 ? -3.656 -3.291 -3.768 1 94 91 THR A O 1
ATOM 689 N N . HIS A 1 92 ? -1.951 -3.035 -2.297 1 93.88 92 HIS A N 1
ATOM 690 C CA . HIS A 1 92 ? -1.009 -3.797 -3.109 1 93.88 92 HIS A CA 1
ATOM 691 C C . HIS A 1 92 ? -1.243 -5.297 -2.967 1 93.88 92 HIS A C 1
ATOM 693 O O . HIS A 1 92 ? -1.272 -5.82 -1.851 1 93.88 92 HIS A O 1
ATOM 699 N N . LEU A 1 93 ? -1.346 -5.945 -4.062 1 94.56 93 LEU A N 1
ATOM 700 C CA . LEU A 1 93 ? -1.726 -7.355 -3.992 1 94.56 93 LEU A CA 1
ATOM 701 C C . LEU A 1 93 ? -0.538 -8.258 -4.312 1 94.56 93 LEU A C 1
ATOM 703 O O . LEU A 1 93 ? -0.18 -9.125 -3.518 1 94.56 93 LEU A O 1
ATOM 707 N N . TYR A 1 94 ? 0.075 -8.086 -5.445 1 94.81 94 TYR A N 1
ATOM 708 C CA . TYR A 1 94 ? 1.224 -8.906 -5.816 1 94.81 94 TYR A CA 1
ATOM 709 C C . TYR A 1 94 ? 2.055 -8.219 -6.895 1 94.81 94 TYR A C 1
ATOM 711 O O . TYR A 1 94 ? 1.61 -7.242 -7.5 1 94.81 94 TYR A O 1
ATOM 719 N N . ASN A 1 95 ? 3.225 -8.711 -7 1 94.81 95 ASN A N 1
ATOM 720 C CA . ASN A 1 95 ? 4.137 -8.281 -8.055 1 94.81 95 ASN A CA 1
ATOM 721 C C . ASN A 1 95 ? 4.57 -9.461 -8.93 1 94.81 95 ASN A C 1
ATOM 723 O O . ASN A 1 95 ? 4.586 -10.602 -8.469 1 94.81 95 ASN A O 1
ATOM 727 N N . GLN A 1 96 ? 4.895 -9.109 -10.156 1 96.19 96 GLN A N 1
ATOM 728 C CA . GLN A 1 96 ? 5.539 -10.062 -11.047 1 96.19 96 GLN A CA 1
ATOM 729 C C . GLN A 1 96 ? 6.887 -9.539 -11.531 1 96.19 96 GLN A C 1
ATOM 731 O O . GLN A 1 96 ? 6.945 -8.641 -12.375 1 96.19 96 GLN A O 1
ATOM 736 N N . PRO A 1 97 ? 7.922 -10.102 -10.852 1 93.62 97 PRO A N 1
ATOM 737 C CA . PRO A 1 97 ? 9.242 -9.758 -11.391 1 93.62 97 PRO A CA 1
ATOM 738 C C . PRO A 1 97 ? 9.453 -10.289 -12.805 1 93.62 97 PRO A C 1
ATOM 740 O O . PRO A 1 97 ? 9.406 -11.5 -13.031 1 93.62 97 PRO A O 1
ATOM 743 N N . MET A 1 98 ? 9.773 -9.43 -13.688 1 95.69 98 MET A N 1
ATOM 744 C CA . MET A 1 98 ? 9.781 -9.812 -15.094 1 95.69 98 MET A CA 1
ATOM 745 C C . MET A 1 98 ? 11.094 -10.5 -15.461 1 95.69 98 MET A C 1
ATOM 747 O O . MET A 1 98 ? 11.234 -11.016 -16.578 1 95.69 98 MET A O 1
ATOM 751 N N . LYS A 1 99 ? 12.008 -10.57 -14.5 1 94 99 LYS A N 1
ATOM 752 C CA . LYS A 1 99 ? 13.156 -11.445 -14.688 1 94 99 LYS A CA 1
ATOM 753 C C . LYS A 1 99 ? 12.727 -12.891 -14.914 1 94 99 LYS A C 1
ATOM 755 O O . LYS A 1 99 ? 13.438 -13.664 -15.555 1 94 99 LYS A O 1
ATOM 760 N N . HIS A 1 100 ? 11.633 -13.242 -14.453 1 94.69 100 HIS A N 1
ATOM 761 C CA . HIS A 1 100 ? 11.102 -14.594 -14.602 1 94.69 100 HIS A CA 1
ATOM 762 C C . HIS A 1 100 ? 9.992 -14.633 -15.648 1 94.69 100 HIS A C 1
ATOM 764 O O . HIS A 1 100 ? 9.156 -15.539 -15.641 1 94.69 100 HIS A O 1
ATOM 770 N N . ASN A 1 101 ? 9.859 -13.609 -16.453 1 94.19 101 ASN A N 1
ATOM 771 C CA . ASN A 1 101 ? 8.93 -13.531 -17.562 1 94.19 101 ASN A CA 1
ATOM 772 C C . ASN A 1 101 ? 7.484 -13.688 -17.094 1 94.19 101 ASN A C 1
ATOM 774 O O . ASN A 1 101 ? 6.676 -14.328 -17.781 1 94.19 101 ASN A O 1
ATOM 778 N N . GLY A 1 102 ? 7.203 -13.297 -15.938 1 93.81 102 GLY A N 1
ATOM 779 C CA . GLY A 1 102 ? 5.844 -13.336 -15.422 1 93.81 102 GLY A CA 1
ATOM 780 C C . GLY A 1 102 ? 5.461 -14.695 -14.859 1 93.81 102 GLY A C 1
ATOM 781 O O . GLY A 1 102 ? 4.324 -14.891 -14.43 1 93.81 102 GLY A O 1
ATOM 782 N N . GLU A 1 103 ? 6.352 -15.617 -14.812 1 96.69 103 GLU A N 1
ATOM 783 C CA . GLU A 1 103 ? 6.059 -16.969 -14.367 1 96.69 103 GLU A CA 1
ATOM 784 C C . GLU A 1 103 ? 6.059 -17.062 -12.844 1 96.69 103 GLU A C 1
ATOM 786 O O . GLU A 1 103 ? 5.609 -18.062 -12.273 1 96.69 103 GLU A O 1
ATOM 791 N N . LYS A 1 104 ? 6.609 -16.078 -12.211 1 96.75 104 LYS A N 1
ATOM 792 C CA . LYS A 1 104 ? 6.602 -15.992 -10.758 1 96.75 104 LYS A CA 1
ATOM 793 C C . LYS A 1 104 ? 5.797 -14.789 -10.281 1 96.75 104 LYS A C 1
ATOM 795 O O . LYS A 1 104 ? 5.828 -13.727 -10.914 1 96.75 104 LYS A O 1
ATOM 800 N N . SER A 1 105 ? 5.051 -14.977 -9.273 1 96.69 105 SER A N 1
ATOM 801 C CA . SER A 1 105 ? 4.332 -13.898 -8.594 1 96.69 105 SER A CA 1
ATOM 802 C C . SER A 1 105 ? 4.758 -13.781 -7.133 1 96.69 105 SER A C 1
ATOM 804 O O . SER A 1 105 ? 4.887 -14.797 -6.438 1 96.69 105 SER A O 1
ATOM 806 N N . VAL A 1 106 ? 5.02 -12.625 -6.75 1 94.38 106 VAL A N 1
ATOM 807 C CA . VAL A 1 106 ? 5.371 -12.328 -5.363 1 94.38 106 VAL A CA 1
ATOM 808 C C . VAL A 1 106 ? 4.172 -11.711 -4.645 1 94.38 106 VAL A C 1
ATOM 810 O O . VAL A 1 106 ? 3.795 -10.57 -4.922 1 94.38 106 VAL A O 1
ATOM 813 N N . ILE A 1 107 ? 3.613 -12.438 -3.725 1 93.62 107 ILE A N 1
ATOM 814 C CA . ILE A 1 107 ? 2.389 -12.078 -3.02 1 93.62 107 ILE A CA 1
ATOM 815 C C . ILE A 1 107 ? 2.734 -11.32 -1.742 1 93.62 107 ILE A C 1
ATOM 817 O O . ILE A 1 107 ? 3.617 -11.734 -0.986 1 93.62 107 ILE A O 1
ATOM 821 N N . LYS A 1 108 ? 2.051 -10.188 -1.595 1 88.44 108 LYS A N 1
ATOM 822 C CA . LYS A 1 108 ? 2.096 -9.539 -0.287 1 88.44 108 LYS A CA 1
ATOM 823 C C . LYS A 1 108 ? 1.243 -10.289 0.729 1 88.44 108 LYS A C 1
ATOM 825 O O . LYS A 1 108 ? 0.029 -10.422 0.556 1 88.44 108 LYS A O 1
ATOM 830 N N . THR A 1 109 ? 1.834 -10.781 1.804 1 83 109 THR A N 1
ATOM 831 C CA . THR A 1 109 ? 1.156 -11.766 2.639 1 83 109 THR A CA 1
ATOM 832 C C . THR A 1 109 ? 0.299 -11.086 3.697 1 83 109 THR A C 1
ATOM 834 O O . THR A 1 109 ? -0.496 -11.734 4.379 1 83 109 THR A O 1
ATOM 837 N N . GLY A 1 110 ? 0.431 -9.82 3.807 1 78.62 110 GLY A N 1
ATOM 838 C CA . GLY A 1 110 ? -0.306 -9.109 4.836 1 78.62 110 GLY A CA 1
ATOM 839 C C . GLY A 1 110 ? -1.811 -9.18 4.656 1 78.62 110 GLY A C 1
ATOM 840 O O . GLY A 1 110 ? -2.564 -9.031 5.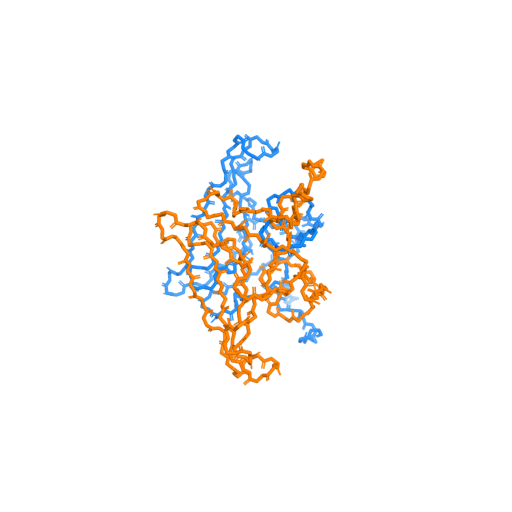621 1 78.62 110 GLY A O 1
ATOM 841 N N . PHE A 1 111 ? -2.248 -9.375 3.441 1 75.25 111 PHE A N 1
ATOM 842 C CA . PHE A 1 111 ? -3.689 -9.344 3.215 1 75.25 111 PHE A CA 1
ATOM 843 C C . PHE A 1 111 ? -4.262 -10.758 3.188 1 75.25 111 PHE A C 1
ATOM 845 O O . PHE A 1 111 ? -5.453 -10.945 2.938 1 75.25 111 PHE A O 1
ATOM 852 N N . LEU A 1 112 ? -3.391 -11.758 3.396 1 79.88 112 LEU A N 1
ATOM 853 C CA . LEU A 1 112 ? -3.881 -13.133 3.408 1 79.88 112 LEU A CA 1
ATOM 854 C C . LEU A 1 112 ? -4.609 -13.438 4.711 1 79.88 112 LEU A C 1
ATOM 856 O O . LEU A 1 112 ? -4.215 -12.961 5.777 1 79.88 112 LEU A O 1
ATOM 860 N N . ASP A 1 113 ? -5.762 -13.93 4.547 1 70.25 113 ASP A N 1
ATOM 861 C CA . ASP A 1 113 ? -6.582 -14.297 5.695 1 70.25 113 ASP A CA 1
ATOM 862 C C . ASP A 1 113 ? -5.891 -15.367 6.543 1 70.25 113 ASP A C 1
ATOM 864 O O . ASP A 1 113 ? -5.188 -16.234 6.016 1 70.25 113 ASP A O 1
ATOM 868 N N . SER A 1 114 ? -5.238 -14.969 7.734 1 54.16 114 SER A N 1
ATOM 869 C CA . SER A 1 114 ? -4.676 -16.031 8.562 1 54.16 114 SER A CA 1
ATOM 870 C C . SER A 1 114 ? -5.594 -17.25 8.602 1 54.16 114 SER A C 1
ATOM 872 O O . SER A 1 114 ? -6.812 -17.109 8.5 1 54.16 114 SER A O 1
ATOM 874 N N . ALA A 1 115 ? -4.992 -18.438 8.219 1 42.44 115 ALA A N 1
ATOM 875 C CA . ALA A 1 115 ? -5.762 -19.641 8.523 1 42.44 115 ALA A CA 1
ATOM 876 C C . ALA A 1 115 ? -6.586 -19.469 9.797 1 42.44 115 ALA A C 1
ATOM 878 O O . ALA A 1 115 ? -7.707 -19.969 9.891 1 42.44 115 ALA A O 1
ATOM 879 N N . ASP A 1 116 ? -5.898 -19.328 11.047 1 40.41 116 ASP A N 1
ATOM 880 C CA . ASP A 1 116 ? -6.543 -19.516 12.344 1 40.41 116 ASP A CA 1
ATOM 881 C C . ASP A 1 116 ? -7.379 -18.297 12.719 1 40.41 116 ASP A C 1
ATOM 883 O O . ASP A 1 116 ? -7.941 -18.234 13.812 1 40.41 116 ASP A O 1
ATOM 887 N N . GLY A 1 117 ? -8.07 -17.484 12.164 1 34.19 117 GLY A N 1
ATOM 888 C CA . GLY A 1 117 ? -8.93 -16.391 12.586 1 34.19 117 GLY A CA 1
ATOM 889 C C . GLY A 1 117 ? -8.258 -15.031 12.5 1 34.19 117 GLY A C 1
ATOM 890 O O . GLY A 1 117 ? -7.062 -14.945 12.211 1 34.19 117 GLY A O 1
A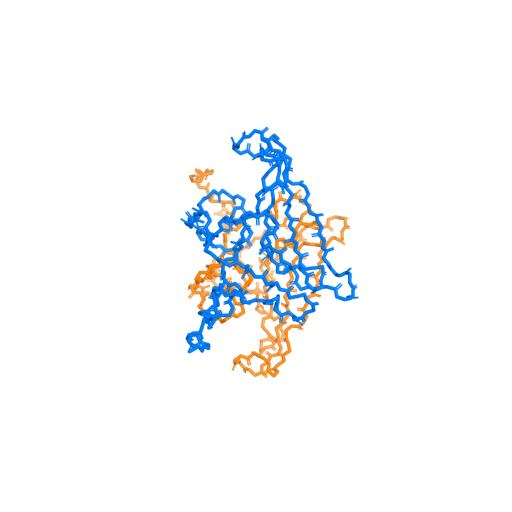TOM 891 N N . PRO A 1 118 ? -8.938 -13.719 12.477 1 35.19 118 PRO A N 1
ATOM 892 C CA . PRO A 1 118 ? -8.312 -12.406 12.672 1 35.19 118 PRO A CA 1
ATOM 893 C C . PRO A 1 118 ? -7.168 -12.438 13.68 1 35.19 118 PRO A C 1
ATOM 895 O O . PRO A 1 118 ? -7.273 -13.094 14.719 1 35.19 118 PRO A O 1
ATOM 898 N N . GLY A 1 119 ? -5.875 -12.586 13.312 1 27.47 119 GLY A N 1
ATOM 899 C CA . GLY A 1 119 ? -4.988 -12.742 14.453 1 27.47 119 GLY A CA 1
ATOM 900 C C . GLY A 1 119 ? -5.262 -11.75 15.562 1 27.47 119 GLY A C 1
ATOM 901 O O . GLY A 1 119 ? -5.867 -10.703 15.328 1 27.47 119 GLY A O 1
ATOM 902 N N . MET B 1 1 ? 18.25 37.094 13.047 1 37.16 1 MET B N 1
ATOM 903 C CA . MET B 1 1 ? 16.906 36.531 12.875 1 37.16 1 MET B CA 1
ATOM 904 C C . MET B 1 1 ? 16.922 35.031 12.93 1 37.16 1 MET B C 1
ATOM 906 O O . MET B 1 1 ? 17.688 34.375 12.203 1 37.16 1 MET B O 1
ATOM 910 N N . ALA B 1 2 ? 16.984 34.375 14.055 1 41.72 2 ALA B N 1
ATOM 911 C CA . ALA B 1 2 ? 17.062 32.938 14.141 1 41.72 2 ALA B CA 1
ATOM 912 C C . ALA B 1 2 ? 16.156 32.281 13.102 1 41.72 2 ALA B C 1
ATOM 914 O O . ALA B 1 2 ? 14.969 32.562 13.016 1 41.72 2 ALA B O 1
ATOM 915 N N . SER B 1 3 ? 16.484 32.031 11.875 1 42.81 3 SER B N 1
ATOM 916 C CA . SER B 1 3 ? 15.727 31.312 10.852 1 42.81 3 SER B CA 1
ATOM 917 C C . SER B 1 3 ? 14.969 30.125 11.453 1 42.81 3 SER B C 1
ATOM 919 O O . SER B 1 3 ? 15.586 29.203 11.984 1 42.81 3 SER B O 1
ATOM 921 N N . ASN B 1 4 ? 14.023 30.25 12.328 1 45.34 4 ASN B N 1
ATOM 922 C CA . ASN B 1 4 ? 13.203 29.266 13.008 1 45.34 4 ASN B CA 1
ATOM 923 C C . ASN B 1 4 ? 12.914 28.062 12.102 1 45.34 4 ASN B C 1
ATOM 925 O O . ASN B 1 4 ? 11.961 28.078 11.328 1 45.34 4 ASN B O 1
ATOM 929 N N . THR B 1 5 ? 13.898 27.453 11.328 1 55.59 5 THR B N 1
ATOM 930 C CA . THR B 1 5 ? 13.922 26.422 10.297 1 55.59 5 THR B CA 1
ATOM 931 C C . THR B 1 5 ? 13.078 25.219 10.719 1 55.59 5 THR B C 1
ATOM 933 O O . THR B 1 5 ? 13.5 24.422 11.555 1 55.59 5 THR B O 1
ATOM 936 N N . THR B 1 6 ? 11.758 25.422 10.82 1 71.5 6 THR B N 1
ATOM 937 C CA . THR B 1 6 ? 10.891 24.297 11.188 1 71.5 6 THR B CA 1
ATOM 938 C C . THR B 1 6 ? 11.234 23.062 10.367 1 71.5 6 THR B C 1
ATOM 940 O O . THR B 1 6 ? 11.492 23.156 9.172 1 71.5 6 THR B O 1
ATOM 943 N N . THR B 1 7 ? 11.734 22.016 10.992 1 85.62 7 THR B N 1
ATOM 944 C CA . THR B 1 7 ? 12.07 20.719 10.391 1 85.62 7 THR B CA 1
ATOM 945 C C . THR B 1 7 ? 11.008 20.312 9.375 1 85.62 7 THR B C 1
ATOM 947 O O . THR B 1 7 ? 9.812 20.453 9.625 1 85.62 7 THR B O 1
ATOM 950 N N . GLN B 1 8 ? 11.453 20.203 8.125 1 91.06 8 GLN B N 1
ATOM 951 C CA . GLN B 1 8 ? 10.562 19.719 7.082 1 91.06 8 GLN B CA 1
ATOM 952 C C . GLN B 1 8 ? 10.945 18.312 6.637 1 91.06 8 GLN B C 1
ATOM 954 O O . GLN B 1 8 ? 12.133 17.984 6.562 1 91.06 8 GLN B O 1
ATOM 959 N N . TYR B 1 9 ? 9.977 17.469 6.422 1 91.19 9 TYR B N 1
ATOM 960 C CA . TYR B 1 9 ? 10.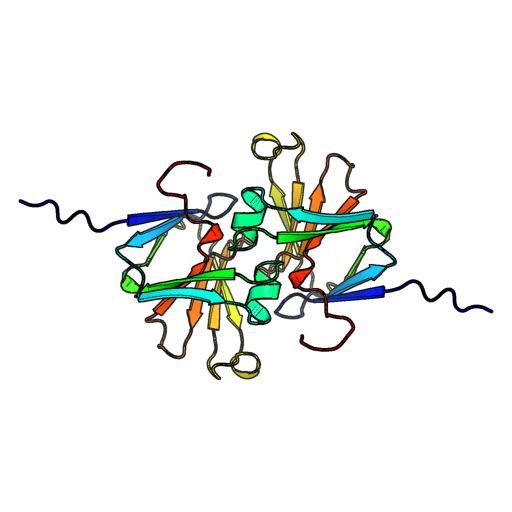164 16.141 5.836 1 91.19 9 TYR B CA 1
ATOM 961 C C . TYR B 1 9 ? 9.5 16.047 4.469 1 91.19 9 TYR B C 1
ATOM 963 O O . TYR B 1 9 ? 8.461 16.672 4.234 1 91.19 9 TYR B O 1
ATOM 971 N N . HIS B 1 10 ? 10.172 15.352 3.609 1 93.62 10 HIS B N 1
ATOM 972 C CA . HIS B 1 10 ? 9.664 15.18 2.252 1 93.62 10 HIS B CA 1
ATOM 973 C C . HIS B 1 10 ? 9.539 13.695 1.901 1 93.62 10 HIS B C 1
ATOM 975 O O . HIS B 1 10 ? 10.305 12.867 2.4 1 93.62 10 HIS B O 1
ATOM 981 N N . GLY B 1 11 ? 8.547 13.461 1.109 1 92.31 11 GLY B N 1
ATOM 982 C CA . GLY B 1 11 ? 8.367 12.125 0.559 1 92.31 11 GLY B CA 1
ATOM 983 C C . GLY B 1 11 ? 7.617 12.117 -0.758 1 92.31 11 GLY B C 1
ATOM 984 O O . GLY B 1 11 ? 7.059 13.141 -1.165 1 92.31 11 GLY B O 1
ATOM 985 N N . ALA B 1 12 ? 7.742 11 -1.435 1 92.69 12 ALA B N 1
ATOM 986 C CA . ALA B 1 12 ? 7.031 10.82 -2.697 1 92.69 12 ALA B CA 1
ATOM 987 C C . ALA B 1 12 ? 6.57 9.375 -2.871 1 92.69 12 ALA B C 1
ATOM 989 O O . ALA B 1 12 ? 7.188 8.453 -2.33 1 92.69 12 ALA B O 1
ATOM 990 N N . CYS B 1 13 ? 5.434 9.297 -3.631 1 93.31 13 CYS B N 1
ATOM 991 C CA . CYS B 1 13 ? 5.031 7.941 -3.99 1 93.31 13 CYS B CA 1
ATOM 992 C C . CYS B 1 13 ? 6.059 7.297 -4.914 1 93.31 13 CYS B C 1
ATOM 994 O O . CYS B 1 13 ? 6.984 7.961 -5.379 1 93.31 13 CYS B O 1
ATOM 996 N N . ILE B 1 14 ? 5.953 6.074 -5.188 1 90.69 14 ILE B N 1
ATOM 997 C CA . ILE B 1 14 ? 6.988 5.32 -5.883 1 90.69 14 ILE B CA 1
ATOM 998 C C . ILE B 1 14 ? 7.105 5.809 -7.324 1 90.69 14 ILE B C 1
ATOM 1000 O O . ILE B 1 14 ? 8.203 5.844 -7.887 1 90.69 14 ILE B O 1
ATOM 1004 N N . CYS B 1 15 ? 6.035 6.199 -7.938 1 93.62 15 CYS B N 1
ATOM 1005 C CA . CYS B 1 15 ? 6.098 6.68 -9.312 1 93.62 15 CYS B CA 1
ATOM 1006 C C . CYS B 1 15 ? 6.48 8.156 -9.359 1 93.62 15 CYS B C 1
ATOM 1008 O O . CYS B 1 15 ? 6.695 8.711 -10.438 1 93.62 15 CYS B O 1
ATOM 1010 N N . LYS B 1 16 ? 6.453 8.758 -8.211 1 93.88 16 LYS B N 1
ATOM 1011 C CA . LYS B 1 16 ? 6.938 10.125 -8.031 1 93.88 16 LYS B CA 1
ATOM 1012 C C . LYS B 1 16 ? 5.969 11.141 -8.641 1 93.88 16 LYS B C 1
ATOM 1014 O O . LYS B 1 16 ? 6.332 12.289 -8.875 1 93.88 16 LYS B O 1
ATOM 1019 N N . SER B 1 17 ? 4.781 10.75 -8.906 1 96.62 17 SER B N 1
ATOM 1020 C CA . SER B 1 17 ? 3.805 11.695 -9.43 1 96.62 17 SER B CA 1
ATOM 1021 C C . SER B 1 17 ? 3.221 12.562 -8.32 1 96.62 17 SER B C 1
ATOM 1023 O O . SER B 1 17 ? 2.67 13.633 -8.578 1 96.62 17 SER B O 1
ATOM 1025 N N . ILE B 1 18 ? 3.24 12.102 -7.098 1 96.69 18 ILE B N 1
ATOM 1026 C CA . ILE B 1 18 ? 2.723 12.836 -5.953 1 96.69 18 ILE B CA 1
ATOM 1027 C C . ILE B 1 18 ? 3.834 13.039 -4.926 1 96.69 18 ILE B C 1
ATOM 1029 O O . ILE B 1 18 ? 4.578 12.102 -4.617 1 96.69 18 ILE B O 1
ATOM 1033 N N . HIS B 1 19 ? 3.959 14.234 -4.426 1 96.44 19 HIS B N 1
ATOM 1034 C CA . HIS B 1 19 ? 4.93 14.594 -3.396 1 96.44 19 HIS B CA 1
ATOM 1035 C C . HIS B 1 19 ? 4.234 15.148 -2.154 1 96.44 19 HIS B C 1
ATOM 1037 O O . HIS B 1 19 ? 3.252 15.883 -2.264 1 96.44 19 HIS B O 1
ATOM 1043 N N . ILE B 1 20 ? 4.773 14.82 -1.016 1 96.06 20 ILE B N 1
ATOM 1044 C CA . ILE B 1 20 ? 4.25 15.273 0.269 1 96.06 20 ILE B CA 1
ATOM 1045 C C . ILE B 1 20 ? 5.336 16.047 1.022 1 96.06 20 ILE B C 1
ATOM 1047 O O . ILE B 1 20 ? 6.496 15.625 1.049 1 96.06 20 ILE B O 1
ATOM 1051 N N . THR B 1 21 ? 4.945 17.094 1.573 1 95.94 21 THR B N 1
ATOM 1052 C CA . THR B 1 21 ? 5.793 17.859 2.477 1 95.94 21 THR B CA 1
ATOM 1053 C C . THR B 1 21 ? 5.145 17.984 3.852 1 95.94 21 THR B C 1
ATOM 1055 O O . THR B 1 21 ? 3.955 18.312 3.957 1 95.94 21 THR B O 1
ATOM 1058 N N . LEU B 1 22 ? 5.902 17.641 4.875 1 94.88 22 LEU B N 1
ATOM 1059 C CA . LEU B 1 22 ? 5.449 17.75 6.258 1 94.88 22 LEU B CA 1
ATOM 1060 C C . LEU B 1 22 ? 6.234 18.812 7.008 1 94.88 22 LEU B C 1
ATOM 1062 O O . LEU B 1 22 ? 7.465 18.828 6.98 1 94.88 22 LEU B O 1
ATOM 1066 N N . GLN B 1 23 ? 5.406 19.625 7.633 1 94.69 23 GLN B N 1
ATOM 1067 C CA . GLN B 1 23 ? 6.039 20.703 8.391 1 94.69 23 GLN B CA 1
ATOM 1068 C C . GLN B 1 23 ? 6.043 20.391 9.891 1 94.69 23 GLN B C 1
ATOM 1070 O O . GLN B 1 23 ? 5.004 20.047 10.461 1 94.69 23 GLN B O 1
ATOM 1075 N N . GLY B 1 24 ? 7.223 20.531 10.508 1 91.75 24 GLY B N 1
ATOM 1076 C CA . GLY B 1 24 ? 7.328 20.375 11.953 1 91.75 24 GLY B CA 1
ATOM 1077 C C . GLY B 1 24 ? 7.336 18.922 12.398 1 91.75 24 GLY B C 1
ATOM 1078 O O . GLY B 1 24 ? 7.559 18.016 11.594 1 91.75 24 GLY B O 1
ATOM 1079 N N . GLU B 1 25 ? 7.176 18.688 13.719 1 90.62 25 GLU B N 1
ATOM 1080 C CA . GLU B 1 25 ? 7.184 17.359 14.328 1 90.62 25 GLU B CA 1
ATOM 1081 C C . GLU B 1 25 ? 5.777 16.766 14.383 1 90.62 25 GLU B C 1
ATOM 1083 O O . GLU B 1 25 ? 4.793 17.5 14.461 1 90.62 25 GLU B O 1
ATOM 1088 N N . PRO B 1 26 ? 5.789 15.5 14.297 1 92.75 26 PRO B N 1
ATOM 1089 C CA . PRO B 1 26 ? 4.465 14.883 14.43 1 92.75 26 PRO B CA 1
ATOM 1090 C C . PRO B 1 26 ? 3.875 15.039 15.828 1 92.75 26 PRO B C 1
ATOM 1092 O O . PRO B 1 26 ? 4.613 15.258 16.797 1 92.75 26 PRO B O 1
ATOM 1095 N N . VAL B 1 27 ? 2.557 14.945 15.828 1 91.56 27 VAL B N 1
ATOM 1096 C CA . VAL B 1 27 ? 1.837 14.867 17.094 1 91.56 27 VAL B CA 1
ATOM 1097 C C . VAL B 1 27 ? 2.219 13.578 17.828 1 91.56 27 VAL B C 1
ATOM 1099 O O . VAL B 1 27 ? 2.41 13.586 19.047 1 91.56 27 VAL B O 1
ATOM 1102 N N . LYS B 1 28 ? 2.289 12.555 17.062 1 91.44 28 LYS B N 1
ATOM 1103 C CA . LYS B 1 28 ? 2.678 11.242 17.562 1 91.44 28 LYS B CA 1
ATOM 1104 C C . LYS B 1 28 ? 3.164 10.344 16.438 1 91.44 28 LYS B C 1
ATOM 1106 O O . LYS B 1 28 ? 2.816 10.555 15.273 1 91.44 28 LYS B O 1
ATOM 1111 N N . ALA B 1 29 ? 4.004 9.375 16.844 1 90.62 29 ALA B N 1
ATOM 1112 C CA . ALA B 1 29 ? 4.453 8.32 15.938 1 90.62 29 ALA B CA 1
ATOM 1113 C C . ALA B 1 29 ? 4.082 6.941 16.484 1 90.62 29 ALA B C 1
ATOM 1115 O O . ALA B 1 29 ? 4.199 6.695 17.688 1 90.62 29 ALA B O 1
ATOM 1116 N N . VAL B 1 30 ? 3.58 6.117 15.594 1 89.12 30 VAL B N 1
ATOM 1117 C CA . VAL B 1 30 ? 3.096 4.82 16.047 1 89.12 30 VAL B CA 1
ATOM 1118 C C . VAL B 1 30 ? 3.439 3.746 15.023 1 89.12 30 VAL B C 1
ATOM 1120 O O . VAL B 1 30 ? 3.521 4.027 13.828 1 89.12 30 VAL B O 1
ATOM 1123 N N . ALA B 1 31 ? 3.727 2.51 15.492 1 88.94 31 ALA B N 1
ATOM 1124 C CA . ALA B 1 31 ? 3.635 1.307 14.672 1 88.94 31 ALA B CA 1
ATOM 1125 C C . ALA B 1 31 ? 2.24 0.693 14.75 1 88.94 31 ALA B C 1
ATOM 1127 O O . ALA B 1 31 ? 1.885 0.072 15.75 1 88.94 31 ALA B O 1
ATOM 1128 N N . CYS B 1 32 ? 1.471 0.94 13.742 1 86.75 32 CYS B N 1
ATOM 1129 C CA . CYS B 1 32 ? 0.07 0.537 13.789 1 86.75 32 CYS B CA 1
ATOM 1130 C C . CYS B 1 32 ? -0.097 -0.905 13.32 1 86.75 32 CYS B C 1
ATOM 1132 O O . CYS B 1 32 ? 0.295 -1.254 12.211 1 86.75 32 CYS B O 1
ATOM 1134 N N . HIS B 1 33 ? -0.746 -1.782 14.078 1 85.62 33 HIS B N 1
ATOM 1135 C CA . HIS B 1 33 ? -0.831 -3.211 13.797 1 85.62 33 HIS B CA 1
ATOM 1136 C C . HIS B 1 33 ? -2.262 -3.627 13.477 1 85.62 33 HIS B C 1
ATOM 1138 O O . HIS B 1 33 ? -2.562 -4.82 13.391 1 85.62 33 HIS B O 1
ATOM 1144 N N . CYS B 1 34 ? -3.1 -2.68 13.32 1 83.25 34 CYS B N 1
ATOM 1145 C CA . CYS B 1 34 ? -4.477 -3.068 13.031 1 83.25 34 CYS B CA 1
ATOM 1146 C C . CYS B 1 34 ? -4.57 -3.764 11.672 1 83.25 34 CYS B C 1
ATOM 1148 O O . CYS B 1 34 ? -3.652 -3.674 10.859 1 83.25 34 CYS B O 1
ATOM 1150 N N . LEU B 1 35 ? -5.656 -4.449 11.375 1 78.69 35 LEU B N 1
ATOM 1151 C CA . LEU B 1 35 ? -5.82 -5.281 10.188 1 78.69 35 LEU B CA 1
ATOM 1152 C C . LEU B 1 35 ? -5.742 -4.438 8.922 1 78.69 35 LEU B C 1
ATOM 1154 O O . LEU B 1 35 ? -5.129 -4.855 7.93 1 78.69 35 LEU B O 1
ATOM 1158 N N . ASP B 1 36 ? -6.348 -3.348 8.891 1 81 36 ASP B N 1
ATOM 1159 C CA . ASP B 1 36 ? -6.348 -2.549 7.668 1 81 36 ASP B CA 1
ATOM 1160 C C . ASP B 1 36 ? -4.941 -2.057 7.332 1 81 36 ASP B C 1
ATOM 1162 O O . ASP B 1 36 ? -4.566 -1.986 6.16 1 81 36 ASP B O 1
ATOM 1166 N N . CYS B 1 37 ? -4.148 -1.69 8.367 1 86 37 CYS B N 1
ATOM 1167 C CA . CYS B 1 37 ? -2.766 -1.293 8.133 1 86 37 CYS B CA 1
ATOM 1168 C C . CYS B 1 37 ? -1.935 -2.473 7.641 1 86 37 CYS B C 1
ATOM 1170 O O . CYS B 1 37 ? -1.065 -2.312 6.781 1 86 37 CYS B O 1
ATOM 1172 N N . GLN B 1 38 ? -2.207 -3.623 8.188 1 83.88 38 GLN B N 1
ATOM 1173 C CA . GLN B 1 38 ? -1.505 -4.812 7.723 1 83.88 38 GLN B CA 1
ATOM 1174 C C . GLN B 1 38 ? -1.812 -5.094 6.254 1 83.88 38 GLN B C 1
ATOM 1176 O O . GLN B 1 38 ? -0.9 -5.34 5.461 1 83.88 38 GLN B O 1
ATOM 1181 N N . LYS B 1 39 ? -3.041 -4.984 5.949 1 82.88 39 LYS B N 1
ATOM 1182 C CA . LYS B 1 39 ? -3.461 -5.258 4.578 1 82.88 39 LYS B CA 1
ATOM 1183 C C . LYS B 1 39 ? -2.908 -4.207 3.615 1 82.88 39 LYS B C 1
ATOM 1185 O O . LYS B 1 39 ? -2.441 -4.543 2.525 1 82.88 39 LYS B O 1
ATOM 1190 N N . SER B 1 40 ? -2.926 -2.982 4.02 1 84.62 40 SER B N 1
ATOM 1191 C CA . SER B 1 40 ? -2.428 -1.902 3.174 1 84.62 40 SER B CA 1
ATOM 1192 C C . SER B 1 40 ? -0.914 -1.978 3.016 1 84.62 40 SER B C 1
ATOM 1194 O O . SER B 1 40 ? -0.38 -1.663 1.949 1 84.62 40 SER B O 1
ATOM 1196 N N . ALA B 1 41 ? -0.26 -2.393 4.035 1 82.31 41 ALA B N 1
ATOM 1197 C CA . ALA B 1 41 ? 1.2 -2.426 4.047 1 82.31 41 ALA B CA 1
ATOM 1198 C C . ALA B 1 41 ? 1.724 -3.674 3.342 1 82.31 41 ALA B C 1
ATOM 1200 O O . ALA B 1 41 ? 2.855 -3.689 2.852 1 82.31 41 ALA B O 1
ATOM 1201 N N . GLY B 1 42 ? 0.89 -4.688 3.285 1 84.31 42 GLY B N 1
ATOM 1202 C CA . GLY B 1 42 ? 1.426 -5.984 2.908 1 84.31 42 GLY B CA 1
ATOM 1203 C C . GLY B 1 42 ? 2.424 -6.535 3.91 1 84.31 42 GLY B C 1
ATOM 1204 O O . GLY B 1 42 ? 3.414 -7.16 3.529 1 84.31 42 GLY B O 1
ATOM 1205 N N . GLY B 1 43 ? 2.268 -6.27 5.148 1 83.69 43 GLY B N 1
ATOM 1206 C CA . GLY B 1 43 ? 3.17 -6.641 6.227 1 83.69 43 GLY B CA 1
ATOM 1207 C C . GLY B 1 43 ? 2.52 -6.586 7.594 1 83.69 43 GLY B C 1
ATOM 1208 O O . GLY B 1 43 ? 1.309 -6.383 7.703 1 83.69 43 GLY B O 1
ATOM 1209 N N . PRO B 1 44 ? 3.365 -6.812 8.617 1 82.12 44 PRO B N 1
ATOM 1210 C CA . PRO B 1 44 ? 2.797 -6.973 9.961 1 82.12 44 PRO B CA 1
ATOM 1211 C C . PRO B 1 44 ? 2.316 -5.652 10.555 1 82.12 44 PRO B C 1
ATOM 1213 O O . PRO B 1 44 ? 1.546 -5.652 11.523 1 82.12 44 PRO B O 1
ATOM 1216 N N . TYR B 1 45 ? 2.799 -4.578 10.094 1 84.94 45 TYR B N 1
ATOM 1217 C CA . TYR B 1 45 ? 2.391 -3.275 10.602 1 84.94 45 TYR B CA 1
ATOM 1218 C C . TYR B 1 45 ? 2.832 -2.16 9.664 1 84.94 45 TYR B C 1
ATOM 1220 O O . TYR B 1 45 ? 3.551 -2.406 8.688 1 84.94 45 TYR B O 1
ATOM 1228 N N . GLN B 1 46 ? 2.324 -1.003 9.852 1 88.5 46 GLN B N 1
ATOM 1229 C CA . GLN B 1 46 ? 2.787 0.221 9.211 1 88.5 46 GLN B CA 1
ATOM 1230 C C . GLN B 1 46 ? 3.396 1.183 10.227 1 88.5 46 GLN B C 1
ATOM 1232 O O . GLN B 1 46 ? 3.002 1.191 11.391 1 88.5 46 GLN B O 1
ATOM 1237 N N . THR B 1 47 ? 4.402 1.864 9.789 1 89.94 47 THR B N 1
ATOM 1238 C CA . THR B 1 47 ? 4.918 2.977 10.578 1 89.94 47 THR B CA 1
ATOM 1239 C C . THR B 1 47 ? 4.219 4.277 10.203 1 89.94 47 THR B C 1
ATOM 1241 O O . THR B 1 47 ? 4.211 4.672 9.039 1 89.94 47 THR B O 1
ATOM 1244 N N . CYS B 1 48 ? 3.654 4.895 11.211 1 92.44 48 CYS B N 1
ATOM 1245 C CA . CYS B 1 48 ? 2.811 6.055 10.953 1 92.44 48 CYS B CA 1
ATOM 1246 C C . CYS B 1 48 ? 3.197 7.219 11.859 1 92.44 48 CYS B C 1
ATOM 1248 O O . CYS B 1 48 ? 3.697 7.012 12.961 1 92.44 48 CYS B O 1
ATOM 1250 N N . ALA B 1 49 ? 3.012 8.383 11.383 1 93.69 49 ALA B N 1
ATOM 1251 C CA . ALA B 1 49 ? 3.162 9.617 12.148 1 93.69 49 ALA B CA 1
ATOM 1252 C C . ALA B 1 49 ? 1.942 10.516 11.977 1 93.69 49 ALA B C 1
ATOM 1254 O O . ALA B 1 49 ? 1.494 10.766 10.852 1 93.69 49 ALA B O 1
ATOM 1255 N N . MET B 1 50 ? 1.422 10.969 13.07 1 95.19 50 MET B N 1
ATOM 1256 C CA . MET B 1 50 ? 0.244 11.828 13.023 1 95.19 50 MET B CA 1
ATOM 1257 C C . MET B 1 50 ? 0.647 13.305 13 1 95.19 50 MET B C 1
ATOM 1259 O O . MET B 1 50 ? 1.47 13.734 13.812 1 95.19 50 MET B O 1
ATOM 1263 N N . TYR B 1 51 ? 0.103 14 12.078 1 96.31 51 TYR B N 1
ATOM 1264 C CA . TYR B 1 51 ? 0.302 15.438 11.945 1 96.31 51 TYR B CA 1
ATOM 1265 C C . TYR B 1 51 ? -1.027 16.188 12.008 1 96.31 51 TYR B C 1
ATOM 1267 O O . TYR B 1 51 ? -2.084 15.602 11.742 1 96.31 51 TYR B O 1
ATOM 1275 N N . GLU B 1 52 ? -0.922 17.438 12.438 1 97.06 52 GLU B N 1
ATOM 1276 C CA . GLU B 1 52 ? -2.023 18.312 12.062 1 97.06 52 GLU B CA 1
ATOM 1277 C C . GLU B 1 52 ? -2.143 18.438 10.547 1 97.06 52 GLU B C 1
ATOM 1279 O O . GLU B 1 52 ? -1.144 18.641 9.852 1 97.06 52 GLU B O 1
ATOM 1284 N N . THR B 1 53 ? -3.393 18.266 10.07 1 97.56 53 THR B N 1
ATOM 1285 C CA . THR B 1 53 ? -3.594 18.281 8.625 1 97.56 53 THR B CA 1
ATOM 1286 C C . THR B 1 53 ? -3.049 19.562 8.008 1 97.56 53 THR B C 1
ATOM 1288 O O . THR B 1 53 ? -2.537 19.547 6.883 1 97.56 53 THR B O 1
ATOM 1291 N N . LYS B 1 54 ? -3.109 20.641 8.656 1 97 54 LYS B N 1
ATOM 1292 C CA . LYS B 1 54 ? -2.625 21.922 8.164 1 97 54 LYS B CA 1
ATOM 1293 C C . LYS B 1 54 ? -1.12 21.891 7.91 1 97 54 LYS B C 1
ATOM 1295 O O . LYS B 1 54 ? -0.576 22.75 7.227 1 97 54 LYS B O 1
ATOM 1300 N N . ASN B 1 55 ? -0.384 20.938 8.523 1 96.38 55 ASN B N 1
ATOM 1301 C CA . ASN B 1 55 ? 1.064 20.828 8.391 1 96.38 55 ASN B CA 1
ATOM 1302 C C . ASN B 1 55 ? 1.452 19.875 7.258 1 96.38 55 ASN B C 1
ATOM 1304 O O . ASN B 1 55 ? 2.635 19.594 7.066 1 96.38 55 ASN B O 1
ATOM 1308 N N . LEU B 1 56 ? 0.487 19.375 6.555 1 96.62 56 LEU B N 1
ATOM 1309 C CA . LEU B 1 56 ? 0.688 18.484 5.41 1 96.62 56 LEU B CA 1
ATOM 1310 C C . LEU B 1 56 ? 0.384 19.219 4.105 1 96.62 56 LEU B C 1
ATOM 1312 O O . LEU B 1 56 ? -0.679 19.828 3.961 1 96.62 56 LEU B O 1
ATOM 1316 N N . THR B 1 57 ? 1.333 19.203 3.201 1 97.31 57 THR B N 1
ATOM 1317 C CA . THR B 1 57 ? 1.118 19.703 1.85 1 97.31 57 THR B CA 1
ATOM 1318 C C . THR B 1 57 ? 1.282 18.578 0.823 1 97.31 57 THR B C 1
ATOM 1320 O O . THR B 1 57 ? 2.275 17.859 0.847 1 97.31 57 THR B O 1
ATOM 1323 N N . VAL B 1 58 ? 0.301 18.469 -0.016 1 97.62 58 VAL B N 1
ATOM 1324 C CA . VAL B 1 58 ? 0.326 17.484 -1.093 1 97.62 58 VAL B CA 1
ATOM 1325 C C . VAL B 1 58 ? 0.539 18.188 -2.432 1 97.62 58 VAL B C 1
ATOM 1327 O O . VAL B 1 58 ? -0.212 19.109 -2.787 1 97.62 58 VAL B O 1
ATOM 1330 N N . ASP B 1 59 ? 1.624 17.891 -3.088 1 97.94 59 ASP B N 1
ATOM 1331 C CA . ASP B 1 59 ? 1.884 18.344 -4.453 1 97.94 59 ASP B CA 1
ATOM 1332 C C . ASP B 1 59 ? 1.516 17.25 -5.465 1 97.94 59 ASP B C 1
ATOM 1334 O O . ASP B 1 59 ? 2.227 16.25 -5.594 1 97.94 59 ASP B O 1
ATOM 1338 N N . ASP B 1 60 ? 0.446 17.438 -6.137 1 98.19 60 ASP B N 1
ATOM 1339 C CA . ASP B 1 60 ? -0.117 16.484 -7.094 1 98.19 60 ASP B CA 1
ATOM 1340 C C . ASP B 1 60 ? -0.55 17.188 -8.375 1 98.19 60 ASP B C 1
ATOM 1342 O O . ASP B 1 60 ? -1.744 17.297 -8.664 1 98.19 60 ASP B O 1
ATOM 1346 N N . PRO B 1 61 ? 0.383 17.531 -9.156 1 98.06 61 PRO B N 1
ATOM 1347 C CA . PRO B 1 61 ? 0.065 18.359 -10.328 1 98.06 61 PRO B CA 1
ATOM 1348 C C . PRO B 1 61 ? -0.814 17.625 -11.344 1 98.06 61 PRO B C 1
ATOM 1350 O O . PRO B 1 61 ? -1.544 18.266 -12.109 1 98.06 61 PRO B O 1
ATOM 1353 N N . SER B 1 62 ? -0.819 16.375 -11.398 1 97.81 62 SER B N 1
ATOM 1354 C CA . SER B 1 62 ? -1.558 15.594 -12.391 1 97.81 62 SER B CA 1
ATOM 1355 C C . SER B 1 62 ? -2.852 15.039 -11.812 1 97.81 62 SER B C 1
ATOM 1357 O O . SER B 1 62 ? -3.527 14.227 -12.453 1 97.81 62 SER B O 1
ATOM 1359 N N . ASN B 1 63 ? -3.199 15.328 -10.578 1 98.12 63 ASN B N 1
ATOM 1360 C CA . ASN B 1 63 ? -4.434 14.906 -9.922 1 98.12 63 ASN B CA 1
ATOM 1361 C C . ASN B 1 63 ? -4.551 13.391 -9.867 1 98.12 63 ASN B C 1
ATOM 1363 O O . ASN B 1 63 ? -5.578 12.828 -10.25 1 98.12 63 ASN B O 1
ATOM 1367 N N . ASN B 1 64 ? -3.562 12.734 -9.461 1 98.38 64 ASN B N 1
ATOM 1368 C CA . ASN B 1 64 ? -3.508 11.281 -9.391 1 98.38 64 ASN B CA 1
ATOM 1369 C C . ASN B 1 64 ? -3.936 10.773 -8.016 1 98.38 64 ASN B C 1
ATOM 1371 O O . ASN B 1 64 ? -4.121 9.57 -7.824 1 98.38 64 ASN B O 1
ATOM 1375 N N . LEU B 1 65 ? -4.09 11.664 -7.07 1 98.5 65 LEU B N 1
ATOM 1376 C CA . LEU B 1 65 ? -4.48 11.273 -5.719 1 98.5 65 LEU B CA 1
ATOM 1377 C C . LEU B 1 65 ? -5.902 10.727 -5.699 1 98.5 65 LEU B C 1
ATOM 1379 O O . LEU B 1 65 ? -6.824 11.359 -6.223 1 98.5 65 LEU B O 1
ATOM 1383 N N . LYS B 1 66 ? -6.059 9.555 -5.145 1 98.38 66 LYS B N 1
ATOM 1384 C CA . LYS B 1 66 ? -7.367 8.93 -4.984 1 98.38 66 LYS B CA 1
ATOM 1385 C C . LYS B 1 66 ? -7.73 8.781 -3.51 1 98.38 66 LYS B C 1
ATOM 1387 O O . LYS B 1 66 ? -6.848 8.75 -2.648 1 98.38 66 LYS B O 1
ATOM 1392 N N . LYS B 1 67 ? -8.977 8.719 -3.279 1 98.12 67 LYS B N 1
ATOM 1393 C CA . LYS B 1 67 ? -9.516 8.57 -1.929 1 98.12 67 LYS B CA 1
ATOM 1394 C C . LYS B 1 67 ? -10.359 7.312 -1.808 1 98.12 67 LYS B C 1
ATOM 1396 O O . LYS B 1 67 ? -11.188 7.027 -2.678 1 98.12 67 LYS B O 1
ATOM 1401 N N . TYR B 1 68 ? -10.117 6.578 -0.83 1 96.94 68 TYR B N 1
ATOM 1402 C CA . TYR B 1 68 ? -10.969 5.477 -0.402 1 96.94 68 TYR B CA 1
ATOM 1403 C C . TYR B 1 68 ? -11.531 5.73 0.993 1 96.94 68 TYR B C 1
ATOM 1405 O O . TYR B 1 68 ? -10.789 6.07 1.915 1 96.94 68 TYR B O 1
ATOM 1413 N N . VAL B 1 69 ? -12.789 5.57 1.075 1 96.75 69 VAL B N 1
ATOM 1414 C CA . VAL B 1 69 ? -13.43 5.742 2.373 1 96.75 69 VAL B CA 1
ATOM 1415 C C . VAL B 1 69 ? -13.57 4.391 3.068 1 96.75 69 VAL B C 1
ATOM 1417 O O . VAL B 1 69 ? -14.367 3.551 2.652 1 96.75 69 VAL B O 1
ATOM 1420 N N . PHE B 1 70 ? -12.789 4.16 4.062 1 93.56 70 PHE B N 1
ATOM 1421 C CA . PHE B 1 70 ? -12.93 3 4.938 1 93.56 70 PHE B CA 1
ATOM 1422 C C . PHE B 1 70 ? -14.117 3.176 5.879 1 93.56 70 PHE B C 1
ATOM 1424 O O . PHE B 1 70 ? -14.109 4.066 6.73 1 93.56 70 PHE B O 1
ATOM 1431 N N . PRO B 1 71 ? -15.055 2.346 5.781 1 93.31 71 PRO B N 1
ATOM 1432 C CA . PRO B 1 71 ? -16.328 2.613 6.445 1 93.31 71 PRO B CA 1
ATOM 1433 C C . PRO B 1 71 ? -16.25 2.479 7.965 1 93.31 71 PRO B C 1
ATOM 1435 O O . PRO B 1 71 ? -15.445 1.69 8.469 1 93.31 71 PRO B O 1
ATOM 1438 N N . LYS B 1 72 ? -17.109 3.211 8.602 1 91.81 72 LYS B N 1
ATOM 1439 C CA . LYS B 1 72 ? -17.125 3.27 10.055 1 91.81 72 LYS B CA 1
ATOM 1440 C C . LYS B 1 72 ? -17.359 1.887 10.656 1 91.81 72 LYS B C 1
ATOM 1442 O O . LYS B 1 72 ? -16.828 1.571 11.727 1 91.81 72 LYS B O 1
ATOM 1447 N N . GLU B 1 73 ? -18.156 1.062 10.008 1 90.62 73 GLU B N 1
ATOM 1448 C CA . GLU B 1 73 ? -18.484 -0.264 10.516 1 90.62 73 GLU B CA 1
ATOM 1449 C C . GLU B 1 73 ? -17.25 -1.154 10.586 1 90.62 73 GLU B C 1
ATOM 1451 O O . GLU B 1 73 ? -17.203 -2.1 11.375 1 90.62 73 GLU B O 1
ATOM 1456 N N . SER B 1 74 ? -16.266 -0.876 9.766 1 86.69 74 SER B N 1
ATOM 1457 C CA . SER B 1 74 ? -15.062 -1.692 9.703 1 86.69 74 SER B CA 1
ATOM 1458 C C . SER B 1 74 ? -13.938 -1.083 10.539 1 86.69 74 SER B C 1
ATOM 1460 O O . SER B 1 74 ? -12.938 -1.746 10.82 1 86.69 74 SER B O 1
ATOM 1462 N N . ALA B 1 75 ? -14.094 0.175 10.914 1 84.75 75 ALA B N 1
ATOM 1463 C CA . ALA B 1 75 ? -13.055 0.886 11.656 1 84.75 75 ALA B CA 1
ATOM 1464 C C . ALA B 1 75 ? -13.211 0.669 13.156 1 84.75 75 ALA B C 1
ATOM 1466 O O . ALA B 1 75 ? -14.297 0.849 13.711 1 84.75 75 ALA B O 1
ATOM 1467 N N . LEU B 1 76 ? -12.125 0.366 13.859 1 82.44 76 LEU B N 1
ATOM 1468 C CA . LEU B 1 76 ? -12.141 0.141 15.297 1 82.44 76 LEU B CA 1
ATOM 1469 C C . LEU B 1 76 ? -12.586 1.397 16.047 1 82.44 76 LEU B C 1
ATOM 1471 O O . LEU B 1 76 ? -13.242 1.311 17.078 1 82.44 76 LEU B O 1
ATOM 1475 N N . SER B 1 77 ? -12.32 2.508 15.523 1 82.94 77 SER B N 1
ATOM 1476 C CA . SER B 1 77 ? -12.609 3.785 16.172 1 82.94 77 SER B CA 1
ATOM 1477 C C . SER B 1 77 ? -14.102 4.109 16.125 1 82.94 77 SER B C 1
ATOM 1479 O O . SER B 1 77 ? -14.578 4.977 16.844 1 82.94 77 SER B O 1
ATOM 1481 N N . GLY B 1 78 ? -14.797 3.428 15.227 1 90.44 78 GLY B N 1
ATOM 1482 C CA . GLY B 1 78 ? -16.203 3.744 15.031 1 90.44 78 GLY B CA 1
ATOM 1483 C C . GLY B 1 78 ? -16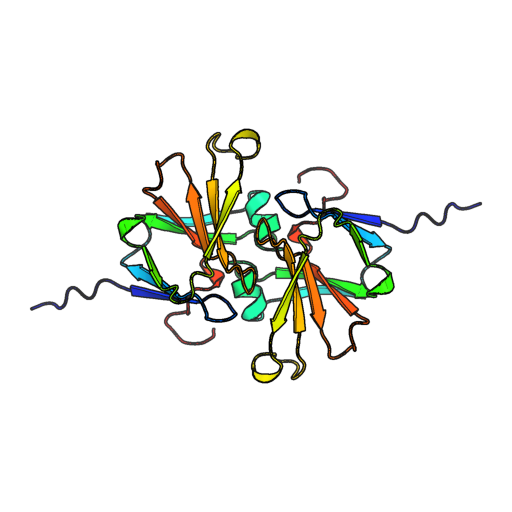.422 4.922 14.109 1 90.44 78 GLY B C 1
ATOM 1484 O O . GLY B 1 78 ? -17.562 5.371 13.93 1 90.44 78 GLY B O 1
ATOM 1485 N N . TYR B 1 79 ? -15.414 5.516 13.602 1 93.56 79 TYR B N 1
ATOM 1486 C CA . TYR B 1 79 ? -15.477 6.59 12.617 1 93.56 79 TYR B CA 1
ATOM 1487 C C . TYR B 1 79 ? -14.844 6.156 11.297 1 93.56 79 TYR B C 1
ATOM 1489 O O . TYR B 1 79 ? -13.93 5.328 11.289 1 93.56 79 TYR B O 1
ATOM 1497 N N . GLU B 1 80 ? -15.383 6.727 10.18 1 94.69 80 GLU B N 1
ATOM 1498 C CA . GLU B 1 80 ? -14.766 6.402 8.898 1 94.69 80 GLU B CA 1
ATOM 1499 C C . GLU B 1 80 ? -13.352 6.973 8.805 1 94.69 80 GLU B C 1
ATOM 1501 O O . GLU B 1 80 ? -13.008 7.902 9.531 1 94.69 80 GLU B O 1
ATOM 1506 N N . LYS B 1 81 ? -12.602 6.371 8 1 93.81 81 LYS B N 1
ATOM 1507 C CA . LYS B 1 81 ? -11.258 6.824 7.652 1 93.81 81 LYS B CA 1
ATOM 1508 C C . LYS B 1 81 ? -11.148 7.109 6.156 1 93.81 81 LYS B C 1
ATOM 1510 O O . LYS B 1 81 ? -11.602 6.312 5.336 1 93.81 81 LYS B O 1
ATOM 1515 N N . HIS B 1 82 ?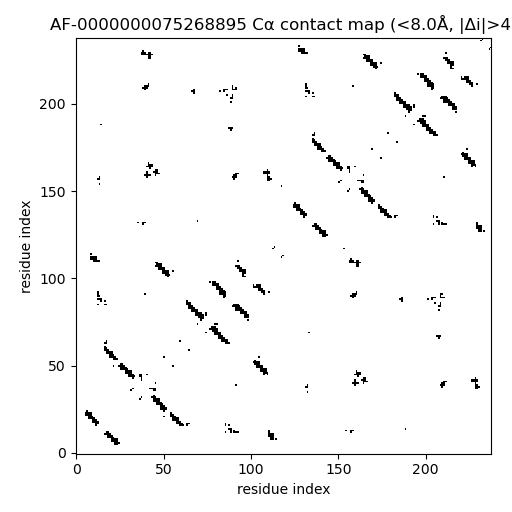 -10.75 8.336 5.887 1 96.81 82 HIS B N 1
ATOM 1516 C CA . HIS B 1 82 ? -10.406 8.625 4.496 1 96.81 82 HIS B CA 1
ATOM 1517 C C . HIS B 1 82 ? -8.961 8.25 4.191 1 96.81 82 HIS B C 1
ATOM 1519 O O . HIS B 1 82 ? -8.039 8.758 4.824 1 96.81 82 HIS B O 1
ATOM 1525 N N . LYS B 1 83 ? -8.836 7.312 3.285 1 95.75 83 LYS B N 1
ATOM 1526 C CA . LYS B 1 83 ? -7.516 6.828 2.9 1 95.75 83 LYS B CA 1
ATOM 1527 C C . LYS B 1 83 ? -7.109 7.371 1.532 1 95.75 83 LYS B C 1
ATOM 1529 O O . LYS B 1 83 ? -7.883 7.297 0.574 1 95.75 83 LYS B O 1
ATOM 1534 N N . PHE B 1 84 ? -5.945 7.941 1.478 1 97.12 84 PHE B N 1
ATOM 1535 C CA . PHE B 1 84 ? -5.465 8.57 0.253 1 97.12 84 PHE B CA 1
ATOM 1536 C C . PHE B 1 84 ? -4.27 7.816 -0.309 1 97.12 84 PHE B C 1
ATOM 1538 O O . PHE B 1 84 ? -3.328 7.496 0.423 1 97.12 84 PHE B O 1
ATOM 1545 N N . PHE B 1 85 ? -4.328 7.508 -1.567 1 96.5 85 PHE B N 1
ATOM 1546 C CA . PHE B 1 85 ? -3.279 6.746 -2.232 1 96.5 85 PHE B CA 1
ATOM 1547 C C . PHE B 1 85 ? -3.088 7.223 -3.666 1 96.5 85 PHE B C 1
ATOM 1549 O O . PHE B 1 85 ? -3.951 7.91 -4.219 1 96.5 85 PHE B O 1
ATOM 1556 N N . CYS B 1 86 ? -1.958 6.965 -4.266 1 97.56 86 CYS B N 1
ATOM 1557 C CA . CYS B 1 86 ? -1.673 7.328 -5.648 1 97.56 86 CYS B CA 1
ATOM 1558 C C . CYS B 1 86 ? -2.428 6.422 -6.617 1 97.56 86 CYS B C 1
ATOM 1560 O O . CYS B 1 86 ? -2.262 5.199 -6.586 1 97.56 86 CYS B O 1
ATOM 1562 N N . GLY B 1 87 ? -3.195 6.98 -7.453 1 98.12 87 GLY B N 1
ATOM 1563 C CA . GLY B 1 87 ? -3.994 6.227 -8.406 1 98.12 87 GLY B CA 1
ATOM 1564 C C . GLY B 1 87 ? -3.166 5.594 -9.508 1 98.12 87 GLY B C 1
ATOM 1565 O O . GLY B 1 87 ? -3.646 4.715 -10.234 1 98.12 87 GLY B O 1
ATOM 1566 N N . VAL B 1 88 ? -1.928 6.004 -9.68 1 97.56 88 VAL B N 1
ATOM 1567 C CA . VAL B 1 88 ? -1.053 5.504 -10.734 1 97.56 88 VAL B CA 1
ATOM 1568 C C . VAL B 1 88 ? -0.274 4.293 -10.234 1 97.56 88 VAL B C 1
ATOM 1570 O O . VAL B 1 88 ? -0.15 3.289 -10.938 1 97.56 88 VAL B O 1
ATOM 1573 N N . CYS B 1 89 ? 0.214 4.379 -8.984 1 95.88 89 CYS B N 1
ATOM 1574 C CA . CYS B 1 89 ? 1.119 3.328 -8.531 1 95.88 89 CYS B CA 1
ATOM 1575 C C . CYS B 1 89 ? 0.572 2.631 -7.293 1 95.88 89 CYS B C 1
ATOM 1577 O O . CYS B 1 89 ? 1.15 1.651 -6.82 1 95.88 89 CYS B O 1
ATOM 1579 N N . GLY B 1 90 ? -0.438 3.102 -6.723 1 95.12 90 GLY B N 1
ATOM 1580 C CA . GLY B 1 90 ? -1.097 2.42 -5.621 1 95.12 90 GLY B CA 1
ATOM 1581 C C . GLY B 1 90 ? -0.506 2.768 -4.266 1 95.12 90 GLY B C 1
ATOM 1582 O O . GLY B 1 90 ? -1.011 2.326 -3.23 1 95.12 90 GLY B O 1
ATOM 1583 N N . THR B 1 91 ? 0.585 3.547 -4.164 1 94 91 THR B N 1
ATOM 1584 C CA . THR B 1 91 ? 1.235 3.863 -2.898 1 94 91 THR B CA 1
ATOM 1585 C C . THR B 1 91 ? 0.258 4.543 -1.942 1 94 91 THR B C 1
ATOM 1587 O O . THR B 1 91 ? -0.396 5.523 -2.307 1 94 91 THR B O 1
ATOM 1590 N N . HIS B 1 92 ? 0.131 3.963 -0.76 1 93.88 92 HIS B N 1
ATOM 1591 C CA . HIS B 1 92 ? -0.628 4.617 0.3 1 93.88 92 HIS B CA 1
ATOM 1592 C C . HIS B 1 92 ? 0.138 5.801 0.877 1 93.88 92 HIS B C 1
ATOM 1594 O O . HIS B 1 92 ? 1.295 5.66 1.281 1 93.88 92 HIS B O 1
ATOM 1600 N N . LEU B 1 93 ? -0.522 6.895 0.958 1 94.56 93 LEU B N 1
ATOM 1601 C CA . LEU B 1 93 ? 0.202 8.094 1.356 1 94.56 93 LEU B CA 1
ATOM 1602 C C . LEU B 1 93 ? -0.183 8.523 2.77 1 94.56 93 LEU B C 1
ATOM 1604 O O . LEU B 1 93 ? 0.681 8.656 3.639 1 94.56 93 LEU B O 1
ATOM 1608 N N . TYR B 1 94 ? -1.435 8.742 3.018 1 94.81 94 TYR B N 1
ATOM 1609 C CA . TYR B 1 94 ? -1.878 9.141 4.348 1 94.81 94 TYR B CA 1
ATOM 1610 C C . TYR B 1 94 ? -3.359 8.844 4.543 1 94.81 94 TYR B C 1
ATOM 1612 O O . TYR B 1 94 ? -4.074 8.555 3.576 1 94.81 94 TYR B O 1
ATOM 1620 N N . ASN B 1 95 ? -3.705 8.828 5.777 1 94.88 95 ASN B N 1
ATOM 1621 C CA . ASN B 1 95 ? -5.102 8.688 6.184 1 94.88 95 ASN B CA 1
ATOM 1622 C C . ASN B 1 95 ? -5.57 9.891 7.004 1 94.88 95 ASN B C 1
ATOM 1624 O O . ASN B 1 95 ? -4.766 10.547 7.664 1 94.88 95 ASN B O 1
ATOM 1628 N N . GLN B 1 96 ? -6.863 10.102 6.902 1 96.12 96 GLN B N 1
ATOM 1629 C CA . GLN B 1 96 ? -7.516 11.062 7.793 1 96.12 96 GLN B CA 1
ATOM 1630 C C . GLN B 1 96 ? -8.625 10.391 8.602 1 96.12 96 GLN B C 1
ATOM 1632 O O . GLN B 1 96 ? -9.703 10.102 8.062 1 96.12 96 GLN B O 1
ATOM 1637 N N . PRO B 1 97 ? -8.227 10.109 9.867 1 93.62 97 PRO B N 1
ATOM 1638 C CA . PRO B 1 97 ? -9.305 9.625 10.734 1 93.62 97 PRO B CA 1
ATOM 1639 C C . PRO B 1 97 ? -10.398 10.672 10.961 1 93.62 97 PRO B C 1
ATOM 1641 O O . PRO B 1 97 ? -10.117 11.75 11.5 1 93.62 97 PRO B O 1
ATOM 1644 N N . MET B 1 98 ? -11.586 10.328 10.68 1 95.69 98 MET B N 1
ATOM 1645 C CA . MET B 1 98 ? -12.641 11.336 10.656 1 95.69 98 MET B CA 1
ATOM 1646 C C . MET B 1 98 ? -13.195 11.57 12.062 1 95.69 98 MET B C 1
ATOM 1648 O O . MET B 1 98 ? -14 12.484 12.273 1 95.69 98 MET B O 1
ATOM 1652 N N . LYS B 1 99 ? -12.703 10.805 13.023 1 93.88 99 LYS B N 1
ATOM 1653 C CA . LYS B 1 99 ? -12.977 11.148 14.414 1 93.88 99 LYS B CA 1
ATOM 1654 C C . LYS B 1 99 ? -12.461 12.547 14.742 1 93.88 99 LYS B C 1
ATOM 1656 O O . LYS B 1 99 ? -12.992 13.211 15.641 1 93.88 99 LYS B O 1
ATOM 1661 N N . HIS B 1 100 ? -11.531 12.984 14.07 1 94.62 100 HIS B N 1
ATOM 1662 C CA . HIS B 1 100 ? -10.953 14.305 14.281 1 94.62 100 HIS B CA 1
ATOM 1663 C C . HIS B 1 100 ? -11.406 15.281 13.195 1 94.62 100 HIS B C 1
ATOM 1665 O O . HIS B 1 100 ? -10.742 16.297 12.945 1 94.62 100 HIS B O 1
ATOM 1671 N N . ASN B 1 101 ? -12.422 14.945 12.438 1 94.12 101 ASN B N 1
ATOM 1672 C CA . ASN B 1 101 ? -13.039 15.797 11.43 1 94.12 101 ASN B CA 1
ATOM 1673 C C . ASN B 1 101 ? -12.047 16.219 10.352 1 94.12 101 ASN B C 1
ATOM 1675 O O . ASN B 1 101 ? -12.07 17.344 9.883 1 94.12 101 ASN B O 1
ATOM 1679 N N . GLY B 1 102 ? -11.094 15.414 10.094 1 93.81 102 GLY B N 1
ATOM 1680 C CA . GLY B 1 102 ? -10.125 15.688 9.039 1 93.81 102 GLY B CA 1
ATOM 1681 C C . GLY B 1 102 ? -9 16.594 9.484 1 93.81 102 GLY B C 1
ATOM 1682 O O . GLY B 1 102 ? -8.133 16.969 8.688 1 93.81 102 GLY B O 1
ATOM 1683 N N . GLU B 1 103 ? -8.961 16.969 10.711 1 96.62 103 GLU B N 1
ATOM 1684 C CA . GLU B 1 103 ? -7.965 17.922 11.211 1 96.62 103 GLU B CA 1
ATOM 1685 C C . GLU B 1 103 ? -6.637 17.219 11.492 1 96.62 103 GLU B C 1
ATOM 1687 O O . GLU B 1 103 ? -5.617 17.875 11.703 1 96.62 103 GLU B O 1
ATOM 1692 N N . LYS B 1 104 ? -6.668 15.914 11.57 1 96.69 104 LYS B N 1
ATOM 1693 C CA . LYS B 1 104 ? -5.461 15.117 11.75 1 96.69 104 LYS B CA 1
ATOM 1694 C C . LYS B 1 104 ? -5.207 14.234 10.531 1 96.69 104 LYS B C 1
ATOM 1696 O O . LYS B 1 104 ? -6.148 13.711 9.93 1 96.69 104 LYS B O 1
ATOM 1701 N N . SER B 1 105 ? -3.996 14.156 10.148 1 96.69 105 SER B N 1
ATOM 1702 C CA . SER B 1 105 ? -3.545 13.25 9.102 1 96.69 105 SER B CA 1
ATOM 1703 C C . SER B 1 105 ? -2.51 12.266 9.625 1 96.69 105 SER B C 1
ATOM 1705 O O . SER B 1 105 ? -1.59 12.648 10.352 1 96.69 105 SER B O 1
ATOM 1707 N N . VAL B 1 106 ? -2.715 11.062 9.32 1 94.38 106 VAL B N 1
ATOM 1708 C CA . VAL B 1 106 ? -1.778 10.008 9.68 1 94.38 106 VAL B CA 1
ATOM 1709 C C . VAL B 1 106 ? -0.948 9.609 8.461 1 94.38 106 VAL B C 1
ATOM 1711 O O . VAL B 1 106 ? -1.466 9.008 7.52 1 94.38 106 VAL B O 1
ATOM 1714 N N . ILE B 1 107 ? 0.313 9.922 8.492 1 93.56 107 ILE B N 1
ATOM 1715 C CA . ILE B 1 107 ? 1.237 9.742 7.383 1 93.56 107 ILE B CA 1
ATOM 1716 C C . ILE B 1 107 ? 1.912 8.375 7.488 1 93.56 107 ILE B C 1
ATOM 1718 O O . ILE B 1 107 ? 2.375 7.984 8.562 1 93.56 107 ILE B O 1
ATOM 1722 N N . LYS B 1 108 ? 1.879 7.68 6.355 1 88.5 108 LYS B N 1
ATOM 1723 C CA . LYS B 1 108 ? 2.732 6.496 6.27 1 88.5 108 LYS B CA 1
ATOM 1724 C C . LYS B 1 108 ? 4.195 6.887 6.086 1 88.5 108 LYS B C 1
ATOM 1726 O O . LYS B 1 108 ? 4.559 7.5 5.078 1 88.5 108 LYS B O 1
ATOM 1731 N N . THR B 1 109 ? 5.07 6.52 7.016 1 83.31 109 THR B N 1
ATOM 1732 C CA . THR B 1 109 ? 6.398 7.121 7.07 1 83.31 109 THR B CA 1
ATOM 1733 C C . THR B 1 109 ? 7.367 6.375 6.16 1 83.31 109 THR B C 1
ATOM 1735 O O . THR B 1 109 ? 8.484 6.844 5.914 1 83.31 109 THR B O 1
ATOM 1738 N N . GLY B 1 110 ? 6.941 5.281 5.656 1 78.88 110 GLY B N 1
ATOM 1739 C CA . GLY B 1 110 ? 7.832 4.48 4.832 1 78.88 110 GLY B CA 1
ATOM 1740 C C . GLY B 1 110 ? 8.266 5.184 3.559 1 78.88 110 GLY B C 1
ATOM 1741 O O . GLY B 1 110 ? 9.312 4.863 2.988 1 78.88 110 GLY B O 1
ATOM 1742 N N . PHE B 1 111 ? 7.48 6.105 3.1 1 75.81 111 PHE B N 1
ATOM 1743 C CA . PHE B 1 111 ? 7.812 6.727 1.823 1 75.81 111 PHE B CA 1
ATOM 1744 C C . PHE B 1 111 ? 8.523 8.055 2.037 1 75.81 111 PHE B C 1
ATOM 1746 O O . PHE B 1 111 ? 8.828 8.766 1.075 1 75.81 111 PHE B O 1
ATOM 1753 N N . LEU B 1 112 ? 8.758 8.414 3.303 1 80.38 112 LEU B N 1
ATOM 1754 C CA . LEU B 1 112 ? 9.461 9.664 3.58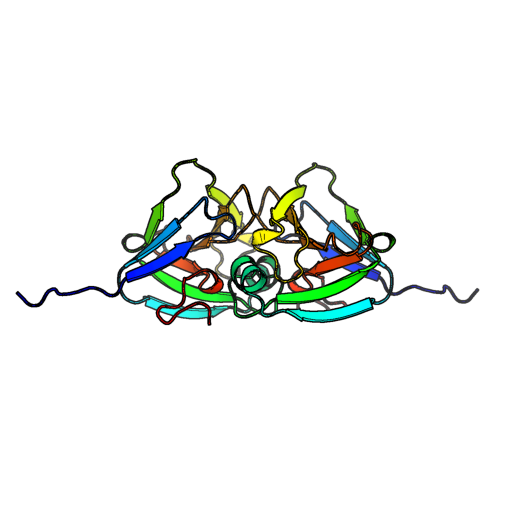 1 80.38 112 LEU B CA 1
ATOM 1755 C C . LEU B 1 112 ? 10.953 9.516 3.318 1 80.38 112 LEU B C 1
ATOM 1757 O O . LEU B 1 112 ? 11.531 8.453 3.572 1 80.38 112 LEU B O 1
ATOM 1761 N N . ASP B 1 113 ? 11.438 10.406 2.576 1 70.44 113 ASP B N 1
ATOM 1762 C CA . ASP B 1 113 ? 12.859 10.422 2.248 1 70.44 113 ASP B CA 1
ATOM 1763 C C . ASP B 1 113 ? 13.711 10.578 3.504 1 70.44 113 ASP B C 1
ATOM 1765 O O . ASP B 1 113 ? 13.312 11.281 4.441 1 70.44 113 ASP B O 1
ATOM 1769 N N . SER B 1 114 ? 14.344 9.445 4.047 1 54.69 114 SER B N 1
ATOM 1770 C CA . SER B 1 114 ? 15.219 9.664 5.191 1 54.69 114 SER B CA 1
ATOM 1771 C C . SER B 1 114 ? 16.047 10.93 5.016 1 54.69 114 SER B C 1
ATOM 1773 O O . SER B 1 114 ? 16.391 11.312 3.893 1 54.69 114 SER B O 1
ATOM 1775 N N . ALA B 1 115 ? 15.922 11.867 6.082 1 42.5 115 ALA B N 1
ATOM 1776 C CA . ALA B 1 115 ? 16.906 12.945 6.07 1 42.5 115 ALA B CA 1
ATOM 1777 C C . ALA B 1 115 ? 18.234 12.484 5.484 1 42.5 115 ALA B C 1
ATOM 1779 O O . ALA B 1 115 ? 18.906 13.234 4.785 1 42.5 115 ALA B O 1
ATOM 1780 N N . ASP B 1 116 ? 18.984 11.484 6.172 1 40.62 116 ASP B N 1
ATOM 1781 C CA . ASP B 1 116 ? 20.391 11.219 5.918 1 40.62 116 ASP B CA 1
ATOM 1782 C C . ASP B 1 116 ? 20.578 10.398 4.641 1 40.62 116 ASP B C 1
ATOM 1784 O O . ASP B 1 116 ? 21.703 10.008 4.293 1 40.62 116 ASP B O 1
ATOM 1788 N N . GLY B 1 117 ? 20.047 10.289 3.566 1 34.38 117 GLY B N 1
ATOM 1789 C CA . GLY B 1 117 ? 20.297 9.547 2.34 1 34.38 117 GLY B CA 1
ATOM 1790 C C . GLY B 1 117 ? 19.469 8.289 2.219 1 34.38 117 GLY B C 1
ATOM 1791 O O . GLY B 1 117 ? 18.75 7.918 3.152 1 34.38 117 GLY B O 1
ATOM 1792 N N . PRO B 1 118 ? 19.188 7.539 1.009 1 35.5 118 PRO B N 1
ATOM 1793 C CA . PRO B 1 118 ? 18.672 6.172 0.914 1 35.5 118 PRO B CA 1
ATOM 1794 C C . PRO B 1 118 ? 19.172 5.273 2.039 1 35.5 118 PRO B C 1
ATOM 1796 O O . PRO B 1 118 ? 20.359 5.289 2.363 1 35.5 118 PRO B O 1
ATOM 1799 N N . GLY B 1 119 ? 18.516 5.117 3.209 1 28.09 119 GLY B N 1
ATOM 1800 C CA . GLY B 1 119 ? 19.312 4.348 4.16 1 28.09 119 GLY B CA 1
ATOM 1801 C C . GLY B 1 119 ? 19.922 3.102 3.559 1 28.09 119 GLY B C 1
ATOM 1802 O O . GLY B 1 119 ? 19.453 2.615 2.521 1 28.09 119 GLY B O 1
#

Organism: NCBI:txid747725

InterPro domains:
  IPR006913 CENP-V/GFA domain [PF04828] (9-115)
  IPR006913 CENP-V/GFA domain [PS51891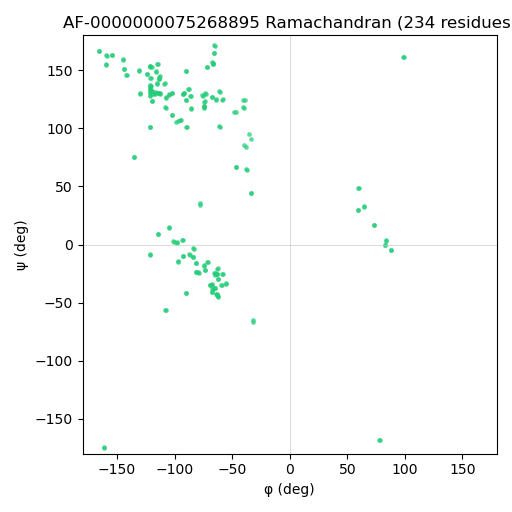] (9-119)
  IPR011057 Mss4-like superfamily [SSF51316] (5-116)

Solvent-accessible surface area (backbone atoms only — not comparable to full-atom values): 12288 Å² total; per-residue (Å²): 126,83,75,81,72,65,53,68,47,43,28,41,43,89,78,58,66,37,36,39,39,35,53,50,75,60,79,44,75,46,76,42,62,51,69,67,39,9,25,43,11,10,10,81,32,18,33,32,32,30,32,53,32,90,37,53,44,79,49,44,89,78,66,44,72,37,74,25,75,45,50,30,90,78,30,92,84,60,33,36,30,44,34,32,21,34,67,67,64,23,23,50,47,35,31,23,50,42,78,53,71,51,49,34,28,37,31,34,49,30,30,39,55,56,88,90,45,89,126,127,83,75,80,72,64,53,68,48,44,29,42,41,89,79,58,65,37,36,39,38,35,53,51,75,58,80,44,74,46,76,41,63,51,68,69,40,9,27,43,11,10,10,79,33,19,33,33,34,28,31,53,33,89,36,53,44,78,48,45,89,76,66,44,73,36,73,26,76,45,50,29,90,78,33,93,83,62,34,36,29,42,35,33,23,34,66,68,63,23,24,50,47,37,31,25,49,43,79,54,72,50,50,35,28,38,32,33,50,30,29,40,54,55,90,90,45,87,126

Nearest PDB structures (foldseek):
  8ajq-assembly2_C  TM=9.299E-01  e=4.738E-08  Pseudomonas aeruginosa PAO1
  1xa8-assembly1_A  TM=6.864E-01  e=1.128E-05  Paracoccus denitrificans
  8c6j-assembly1_j  TM=5.690E-01  e=3.379E-03  Homo sapiens
  9fmd-assembly1_56  TM=5.352E-01  e=1.009E-02  Homo sapiens
  8ou4-assembly3_C  TM=5.795E-01  e=4.028E-01  Magnetospirillum gryphiswaldense